Protein AF-A0A6P4ZPQ7-F1 (afdb_monomer_lite)

Secondary structure (DSSP, 8-state):
-----SSHHHHHHHHHHHHHHHHHHHHHHHHHHHHHHHHHHHHHHHHHHHHHHHHHHHHHHHHHHHHHHHHHHHHHHSSS-SS-HHHHHHHHHHHHHHHHHHHHHHHTTTTSSSHHHHHHHHHHHHTTT-SS------------S--HHHHHHHHHHHHHHHHHHHHHHHHHHHT--HHHHHHHHH-PPP-

Sequence (191 aa):
MDDVFDEETGEDVVRARDFERMKESRVKQGYRDGMSDGRLSSLQEGFNRGYSEGVGQTLQLARLRGLLCGLLTYHMAKEGTAFSDQIVSAIKLLIMELSSVENTGLDSQSHGASGMADDLALEMQMMQLQTDQSGGSSEGTGLTGLSPEDEQRRRQEIVFLSFQRRCAEILRAIGWEDGLIEQILTLQIPQ

Structure (mmCIF, N/CA/C/O backbone):
data_AF-A0A6P4ZPQ7-F1
#
_entry.id   AF-A0A6P4ZPQ7-F1
#
loop_
_atom_site.group_PDB
_atom_site.id
_atom_site.type_symbol
_atom_site.label_atom_id
_atom_site.label_alt_id
_atom_site.label_comp_id
_atom_site.label_asym_id
_atom_site.label_entity_id
_atom_site.label_seq_id
_atom_site.pdbx_PDB_ins_code
_atom_site.Cartn_x
_atom_site.Cartn_y
_atom_site.Cartn_z
_atom_site.occupancy
_atom_site.B_iso_or_equiv
_atom_site.auth_seq_id
_atom_site.auth_comp_id
_atom_site.auth_asym_id
_atom_site.auth_atom_id
_atom_site.pdbx_PDB_model_num
ATOM 1 N N . MET A 1 1 ? 39.007 29.129 -79.674 1.00 46.06 1 MET A N 1
ATOM 2 C CA . MET A 1 1 ? 37.808 28.281 -79.601 1.00 46.06 1 MET A CA 1
ATOM 3 C C . MET A 1 1 ? 38.049 27.339 -78.444 1.00 46.06 1 MET A C 1
ATOM 5 O O . MET A 1 1 ? 39.112 26.736 -78.426 1.00 46.06 1 MET A O 1
ATOM 9 N N . ASP A 1 2 ? 37.117 27.373 -77.494 1.00 48.12 2 ASP A N 1
ATOM 10 C CA . ASP A 1 2 ? 36.893 26.467 -76.362 1.00 48.12 2 ASP A CA 1
ATOM 11 C C . ASP A 1 2 ? 37.980 26.316 -75.291 1.00 48.12 2 ASP A C 1
ATOM 13 O O . ASP A 1 2 ? 38.817 25.425 -75.345 1.00 48.12 2 ASP A O 1
ATOM 17 N N . ASP A 1 3 ? 37.862 27.160 -74.262 1.00 54.38 3 ASP A N 1
ATOM 18 C CA . ASP A 1 3 ? 38.215 26.814 -72.880 1.00 54.38 3 ASP A CA 1
ATOM 19 C C . ASP A 1 3 ? 37.132 27.418 -71.957 1.00 54.38 3 ASP A C 1
ATOM 21 O O . ASP A 1 3 ? 37.303 28.467 -71.339 1.00 54.38 3 ASP A O 1
ATOM 25 N N . VAL A 1 4 ? 35.916 26.859 -72.049 1.00 56.91 4 VAL A N 1
ATOM 26 C CA . VAL A 1 4 ? 34.669 27.378 -71.431 1.00 56.91 4 VAL A CA 1
ATOM 27 C C . VAL A 1 4 ? 33.996 26.311 -70.551 1.00 56.91 4 VAL A C 1
ATOM 29 O O . VAL A 1 4 ? 32.826 26.429 -70.221 1.00 56.91 4 VAL A O 1
ATOM 32 N N . PHE A 1 5 ? 34.704 25.250 -70.152 1.00 55.53 5 PHE A N 1
ATOM 33 C CA . PHE A 1 5 ? 34.117 24.178 -69.340 1.00 55.53 5 PHE A CA 1
ATOM 34 C C . PHE A 1 5 ? 35.155 23.518 -68.426 1.00 55.53 5 PHE A C 1
ATOM 36 O O . PHE A 1 5 ? 35.657 22.447 -68.738 1.00 55.53 5 PHE A O 1
ATOM 43 N N . ASP A 1 6 ? 35.452 24.146 -67.286 1.00 56.38 6 ASP A N 1
ATOM 44 C CA . ASP A 1 6 ? 36.017 23.421 -66.131 1.00 56.38 6 ASP A CA 1
ATOM 45 C C . ASP A 1 6 ? 35.516 23.940 -64.763 1.00 56.38 6 ASP A C 1
ATOM 47 O O . ASP A 1 6 ? 35.892 23.429 -63.711 1.00 56.38 6 ASP A O 1
ATOM 51 N N . GLU A 1 7 ? 34.616 24.934 -64.749 1.00 54.56 7 GLU A N 1
ATOM 52 C CA . GLU A 1 7 ? 34.062 25.513 -63.512 1.00 54.56 7 GLU A CA 1
ATOM 53 C C . GLU A 1 7 ? 32.768 24.810 -63.044 1.00 54.56 7 GLU A C 1
ATOM 55 O O . GLU A 1 7 ? 32.467 24.792 -61.853 1.00 54.56 7 GLU A O 1
ATOM 60 N N . GLU A 1 8 ? 32.045 24.135 -63.945 1.00 53.91 8 GLU A N 1
ATOM 61 C CA . GLU A 1 8 ? 30.824 23.370 -63.622 1.00 53.91 8 GLU A CA 1
ATOM 62 C C . GLU A 1 8 ? 31.151 22.049 -62.886 1.00 53.91 8 GLU A C 1
ATOM 64 O O . GLU A 1 8 ? 30.424 21.609 -61.994 1.00 53.91 8 GLU A O 1
ATOM 69 N N . THR A 1 9 ? 32.325 21.469 -63.160 1.00 59.00 9 THR A N 1
ATOM 70 C CA . THR A 1 9 ? 32.806 20.209 -62.569 1.00 59.00 9 THR A CA 1
ATOM 71 C C . THR A 1 9 ? 33.097 20.329 -61.067 1.00 59.00 9 THR A C 1
ATOM 73 O O . THR A 1 9 ? 32.932 19.369 -60.311 1.00 59.00 9 THR A O 1
ATOM 76 N N . GLY A 1 10 ? 33.528 21.509 -60.605 1.00 61.88 10 GLY A N 1
ATOM 77 C CA . GLY A 1 10 ? 33.850 21.756 -59.198 1.00 61.88 10 GLY A CA 1
ATOM 78 C C . GLY A 1 10 ? 32.611 21.803 -58.306 1.00 61.88 10 GLY A C 1
ATOM 79 O O . GLY A 1 10 ? 32.612 21.229 -57.214 1.00 61.88 10 GLY A O 1
ATOM 80 N N . GLU A 1 11 ? 31.535 22.435 -58.779 1.00 66.38 11 GLU A N 1
ATOM 81 C CA . GLU A 1 11 ? 30.285 22.523 -58.024 1.00 66.38 11 GLU A CA 1
ATOM 82 C C . GLU A 1 11 ? 29.601 21.159 -57.887 1.00 66.38 11 GLU A C 1
ATOM 84 O O . GLU A 1 11 ? 29.111 20.834 -56.806 1.00 66.38 11 GLU A O 1
ATOM 89 N N . ASP A 1 12 ? 29.619 20.323 -58.926 1.00 71.94 12 ASP A N 1
ATOM 90 C CA . ASP A 1 12 ? 29.002 18.992 -58.878 1.00 71.94 12 ASP A CA 1
ATOM 91 C C . ASP A 1 12 ? 29.754 18.016 -57.965 1.00 71.94 12 ASP A C 1
ATOM 93 O O . ASP A 1 12 ? 29.131 17.250 -57.223 1.00 71.94 12 ASP A O 1
ATOM 97 N N . VAL A 1 13 ? 31.088 18.093 -57.922 1.00 73.69 13 VAL A N 1
ATOM 98 C CA . VAL A 1 13 ? 31.906 17.313 -56.976 1.00 73.69 13 VAL A CA 1
ATOM 99 C C . VAL A 1 13 ? 31.673 17.769 -55.531 1.00 73.69 13 VAL A C 1
ATOM 101 O O . VAL A 1 13 ? 31.586 16.936 -54.622 1.00 73.69 13 VAL A O 1
ATOM 104 N N . VAL A 1 14 ? 31.529 19.077 -55.297 1.00 76.81 14 VAL A N 1
ATOM 105 C CA . VAL A 1 14 ? 31.194 19.625 -53.971 1.00 76.81 14 VAL A CA 1
ATOM 106 C C . VAL A 1 14 ? 29.783 19.204 -53.552 1.00 76.81 14 VAL A C 1
ATOM 108 O O . VAL A 1 14 ? 29.614 18.690 -52.445 1.00 76.81 14 VAL A O 1
ATOM 111 N N . ARG A 1 15 ? 28.791 19.304 -54.448 1.00 76.50 15 ARG A N 1
ATOM 112 C CA . ARG A 1 15 ? 27.412 18.840 -54.213 1.00 76.50 15 ARG A CA 1
ATOM 113 C C . ARG A 1 15 ? 27.359 17.351 -53.882 1.00 76.50 15 ARG A C 1
ATOM 115 O O . ARG A 1 15 ? 26.677 16.969 -52.933 1.00 76.50 15 ARG A O 1
ATOM 122 N N . ALA A 1 16 ? 28.097 16.513 -54.610 1.00 80.56 16 ALA A N 1
ATOM 123 C CA . ALA A 1 16 ? 28.166 15.076 -54.348 1.00 80.56 16 ALA A CA 1
ATOM 124 C C . ALA A 1 16 ? 28.777 14.770 -52.970 1.00 80.56 16 ALA A C 1
ATOM 126 O O . ALA A 1 16 ? 28.262 13.934 -52.226 1.00 80.56 16 ALA A O 1
ATOM 127 N N . ARG A 1 17 ? 29.841 15.485 -52.585 1.00 82.44 17 ARG A N 1
ATOM 128 C CA . ARG A 1 17 ? 30.483 15.330 -51.273 1.00 82.44 17 ARG A CA 1
ATOM 129 C C . ARG A 1 17 ? 29.580 15.775 -50.125 1.00 82.44 17 ARG A C 1
ATOM 131 O O . ARG A 1 17 ? 29.545 15.116 -49.085 1.00 82.44 17 ARG A O 1
ATOM 138 N N . ASP A 1 18 ? 28.864 16.879 -50.294 1.00 85.56 18 ASP A N 1
ATOM 139 C CA . ASP A 1 18 ? 27.933 17.379 -49.283 1.00 85.56 18 ASP A CA 1
ATOM 140 C C . ASP A 1 18 ? 26.700 16.482 -49.161 1.00 85.56 18 ASP A C 1
ATOM 142 O O . ASP A 1 18 ? 26.225 16.237 -48.050 1.00 85.56 18 ASP A O 1
ATOM 146 N N . PHE A 1 19 ? 26.236 15.906 -50.273 1.00 84.62 19 PHE A N 1
ATOM 147 C CA . PHE A 1 19 ? 25.197 14.884 -50.263 1.00 84.62 19 PHE A CA 1
ATOM 148 C C . PHE A 1 19 ? 25.639 13.626 -49.504 1.00 84.62 19 PHE A C 1
ATOM 150 O O . PHE A 1 19 ? 24.896 13.150 -48.644 1.00 84.62 19 PHE A O 1
ATOM 157 N N . GLU A 1 20 ? 26.856 13.126 -49.739 1.00 85.94 20 GLU A N 1
ATOM 158 C CA . GLU A 1 20 ? 27.357 11.936 -49.037 1.00 85.94 20 GLU A CA 1
ATOM 159 C C . GLU A 1 20 ? 27.539 12.204 -47.535 1.00 85.94 20 GLU A C 1
ATOM 161 O O . GLU A 1 20 ? 27.086 11.422 -46.702 1.00 85.94 20 GLU A O 1
ATOM 166 N N . ARG A 1 21 ? 28.073 13.375 -47.159 1.00 85.31 21 ARG A N 1
ATOM 167 C CA . ARG A 1 21 ? 28.151 13.806 -45.750 1.00 85.31 21 ARG A CA 1
ATOM 168 C C . ARG A 1 21 ? 26.778 13.914 -45.097 1.00 85.31 21 ARG A C 1
ATOM 170 O O . ARG A 1 21 ? 26.602 13.507 -43.948 1.00 85.31 21 ARG A O 1
ATOM 177 N N . MET A 1 22 ? 25.799 14.470 -45.808 1.00 89.19 22 MET A N 1
ATOM 178 C CA . MET A 1 22 ? 24.429 14.577 -45.313 1.00 89.19 22 MET A CA 1
ATOM 179 C C . MET A 1 22 ? 23.808 13.192 -45.122 1.00 89.19 22 MET A C 1
ATOM 181 O O . MET A 1 22 ? 23.132 12.957 -44.120 1.00 89.19 22 MET A O 1
ATOM 185 N N . LYS A 1 23 ? 24.054 12.268 -46.051 1.00 88.19 23 LYS A N 1
ATOM 186 C CA . LYS A 1 23 ? 23.586 10.883 -45.983 1.00 88.19 23 LYS A CA 1
ATOM 187 C C . LYS A 1 23 ? 24.207 10.141 -44.799 1.00 88.19 23 LYS A C 1
ATOM 189 O O . LYS A 1 23 ? 23.467 9.570 -44.002 1.00 88.19 23 LYS A O 1
ATOM 194 N N . GLU A 1 24 ? 25.524 10.219 -44.616 1.00 85.44 24 GLU A N 1
ATOM 195 C CA . GLU A 1 24 ? 26.213 9.650 -43.450 1.00 85.44 24 GLU A CA 1
ATOM 196 C C . GLU A 1 24 ? 25.697 10.238 -42.131 1.00 85.44 24 GLU A C 1
ATOM 198 O O . GLU A 1 24 ? 25.472 9.509 -41.164 1.00 85.44 24 GLU A O 1
ATOM 203 N N . SER A 1 25 ? 25.480 11.556 -42.092 1.00 86.56 25 SER A N 1
ATOM 204 C CA . SER A 1 25 ? 24.935 12.244 -40.921 1.00 86.56 25 SER A CA 1
ATOM 205 C C . SER A 1 25 ? 23.525 11.753 -40.590 1.00 86.56 25 SER A C 1
ATOM 207 O O . SER A 1 25 ? 23.255 11.411 -39.440 1.00 86.56 25 SER A O 1
ATOM 209 N N . ARG A 1 26 ? 22.642 11.615 -41.590 1.00 87.19 26 ARG A N 1
ATOM 210 C CA . ARG A 1 26 ? 21.290 11.072 -41.379 1.00 87.19 26 ARG A CA 1
ATOM 211 C C . ARG A 1 26 ? 21.302 9.630 -40.887 1.00 87.19 26 ARG A C 1
ATOM 213 O O . ARG A 1 26 ? 20.494 9.301 -40.028 1.00 87.19 26 ARG A O 1
ATOM 220 N N . VAL A 1 27 ? 22.197 8.781 -41.396 1.00 82.44 27 VAL A N 1
ATOM 221 C CA . VAL A 1 27 ? 22.311 7.385 -40.936 1.00 82.44 27 VAL A CA 1
ATOM 222 C C . VAL A 1 27 ? 22.750 7.334 -39.472 1.00 82.44 27 VAL A C 1
ATOM 224 O O . VAL A 1 27 ? 22.123 6.650 -38.665 1.00 82.44 27 VAL A O 1
ATOM 227 N N . LYS A 1 28 ? 23.779 8.106 -39.103 1.00 84.00 28 LYS A N 1
ATOM 228 C CA . LYS A 1 28 ? 24.248 8.202 -37.711 1.00 84.00 28 LYS A CA 1
ATOM 229 C C . LYS A 1 28 ? 23.165 8.759 -36.792 1.00 84.00 28 LYS A C 1
ATOM 231 O O . LYS A 1 28 ? 22.990 8.253 -35.688 1.00 84.00 28 LYS A O 1
ATOM 236 N N . GLN A 1 29 ? 22.436 9.774 -37.249 1.00 83.31 29 GLN A N 1
ATOM 237 C CA . GLN A 1 29 ? 21.337 10.363 -36.495 1.00 83.31 29 GLN A CA 1
ATOM 238 C C . GLN A 1 29 ? 20.208 9.350 -36.280 1.00 83.31 29 GLN A C 1
ATOM 240 O O . GLN A 1 29 ? 19.833 9.115 -35.141 1.00 83.31 29 GLN A O 1
ATOM 245 N N . GLY A 1 30 ? 19.754 8.667 -37.335 1.00 84.62 30 GLY A N 1
ATOM 246 C CA . GLY A 1 30 ? 18.693 7.663 -37.231 1.00 84.62 30 GLY A CA 1
ATOM 247 C C . GLY A 1 30 ? 19.047 6.493 -36.310 1.00 84.62 30 GLY A C 1
ATOM 248 O O . GLY A 1 30 ? 18.185 6.000 -35.591 1.00 84.62 30 GLY A O 1
ATOM 249 N N . TYR A 1 31 ? 20.317 6.079 -36.269 1.00 83.25 31 TYR A N 1
ATOM 250 C CA . TYR A 1 31 ? 20.774 5.068 -35.313 1.00 83.25 31 TYR A CA 1
ATOM 251 C C . TYR A 1 31 ? 20.737 5.576 -33.864 1.00 83.25 31 TYR A C 1
ATOM 253 O O . TYR A 1 31 ? 20.272 4.868 -32.975 1.00 83.25 31 TYR A O 1
ATOM 261 N N . ARG A 1 32 ? 21.213 6.804 -33.615 1.00 83.94 32 ARG A N 1
ATOM 262 C CA . ARG A 1 32 ? 21.179 7.415 -32.274 1.00 83.94 32 ARG A CA 1
ATOM 263 C C . ARG A 1 32 ? 19.748 7.593 -31.783 1.00 83.94 32 ARG A C 1
ATOM 265 O O . ARG A 1 32 ? 19.475 7.287 -30.627 1.00 83.94 32 ARG A O 1
ATOM 272 N N . ASP A 1 33 ? 18.866 8.037 -32.671 1.00 85.81 33 ASP A N 1
ATOM 273 C CA . ASP A 1 33 ? 17.446 8.208 -32.385 1.00 85.81 33 ASP A CA 1
ATOM 274 C C . ASP A 1 33 ? 16.809 6.844 -32.083 1.00 85.81 33 ASP A C 1
ATOM 276 O O . ASP A 1 33 ? 16.232 6.668 -31.018 1.00 85.81 33 ASP A O 1
ATOM 280 N N . GLY A 1 34 ? 17.033 5.828 -32.926 1.00 84.69 34 GLY A N 1
ATOM 281 C CA . GLY A 1 34 ? 16.509 4.476 -32.700 1.00 84.69 34 GLY A CA 1
ATOM 282 C C . GLY A 1 34 ? 17.018 3.813 -31.412 1.00 84.69 34 GLY A C 1
ATOM 283 O O . GLY A 1 34 ? 16.252 3.154 -30.712 1.00 84.69 34 GLY A O 1
ATOM 284 N N . MET A 1 35 ? 18.291 4.011 -31.058 1.00 81.62 35 MET A N 1
ATOM 285 C CA . MET A 1 35 ? 18.853 3.527 -29.792 1.00 81.62 35 MET A CA 1
ATOM 286 C C . MET A 1 35 ? 18.238 4.253 -28.589 1.00 81.62 35 MET A C 1
ATOM 288 O O . MET A 1 35 ? 17.898 3.616 -27.591 1.00 81.62 35 MET A O 1
ATOM 292 N N . SER A 1 36 ? 18.093 5.576 -28.677 1.00 80.25 36 SER A N 1
ATOM 293 C CA . SER A 1 36 ? 17.459 6.385 -27.635 1.00 80.25 36 SER A CA 1
ATOM 294 C C . SER A 1 36 ? 16.003 5.967 -27.422 1.00 80.25 36 SER A C 1
ATOM 296 O O . SER A 1 36 ? 15.594 5.715 -26.289 1.00 80.25 36 SER A O 1
ATOM 298 N N . ASP A 1 37 ? 15.245 5.825 -28.507 1.00 84.00 37 ASP A N 1
ATOM 299 C CA . ASP A 1 37 ? 13.833 5.451 -28.480 1.00 84.00 37 ASP A CA 1
ATOM 300 C C . ASP A 1 37 ? 13.637 4.032 -27.940 1.00 84.00 37 ASP A C 1
ATOM 302 O O . ASP A 1 37 ? 12.781 3.810 -27.083 1.00 84.00 37 ASP A O 1
ATOM 306 N N . GLY A 1 38 ? 14.472 3.077 -28.364 1.00 82.88 38 GLY A N 1
ATOM 307 C CA . GLY A 1 38 ? 14.436 1.709 -27.847 1.00 82.88 38 GLY A CA 1
ATOM 308 C C . GLY A 1 38 ? 14.691 1.645 -26.339 1.00 82.88 38 GLY A C 1
ATOM 309 O O . GLY A 1 38 ? 13.981 0.950 -25.615 1.00 82.88 38 GLY A O 1
ATOM 310 N N . ARG A 1 39 ? 15.654 2.425 -25.833 1.00 80.75 39 ARG A N 1
ATOM 311 C CA . ARG A 1 39 ? 15.945 2.504 -24.392 1.00 80.75 39 ARG A CA 1
ATOM 312 C C . ARG A 1 39 ? 14.812 3.153 -23.615 1.00 80.75 39 ARG A C 1
ATOM 314 O O . ARG A 1 39 ? 14.457 2.659 -22.547 1.00 80.75 39 ARG A O 1
ATOM 321 N N . LEU A 1 40 ? 14.246 4.237 -24.143 1.00 82.25 40 LEU A N 1
ATOM 322 C CA . LEU A 1 40 ? 13.111 4.906 -23.521 1.00 82.25 40 LEU A CA 1
ATOM 323 C C . LEU A 1 40 ? 11.898 3.973 -23.455 1.00 82.25 40 LEU A C 1
ATOM 325 O O . LEU A 1 40 ? 11.241 3.924 -22.420 1.00 82.25 40 LEU A O 1
ATOM 329 N N . SER A 1 41 ? 11.644 3.197 -24.514 1.00 83.25 41 SER A N 1
ATOM 330 C CA . SER A 1 41 ? 10.571 2.197 -24.542 1.00 83.25 41 SER A CA 1
ATOM 331 C C . SER A 1 41 ? 10.768 1.143 -23.455 1.00 83.25 41 SER A C 1
ATOM 333 O O . SER A 1 41 ? 9.892 0.972 -22.611 1.00 83.25 41 SER A O 1
ATOM 335 N N . SER A 1 42 ? 11.942 0.506 -23.400 1.00 81.69 42 SER A N 1
ATOM 336 C CA . SER A 1 42 ? 12.250 -0.507 -22.382 1.00 81.69 42 SER A CA 1
ATOM 337 C C . SER A 1 42 ? 12.186 0.055 -20.957 1.00 81.69 42 SER A C 1
ATOM 339 O O . SER A 1 42 ? 11.674 -0.596 -20.046 1.00 81.69 42 SER A O 1
ATOM 341 N N . LEU A 1 43 ? 12.667 1.286 -20.750 1.00 84.81 43 LEU A N 1
ATOM 342 C CA . LEU A 1 43 ? 12.579 1.970 -19.460 1.00 84.81 43 LEU A CA 1
ATOM 343 C C . LEU A 1 43 ? 11.124 2.239 -19.072 1.00 84.81 43 LEU A C 1
ATOM 345 O O . LEU A 1 43 ? 10.740 2.005 -17.927 1.00 84.81 43 LEU A O 1
ATOM 349 N N . GLN A 1 44 ? 10.313 2.722 -20.011 1.00 83.31 44 GLN A N 1
ATOM 350 C CA . GLN A 1 44 ? 8.910 3.024 -19.765 1.00 83.31 44 GLN A CA 1
ATOM 351 C C . GLN A 1 44 ? 8.108 1.753 -19.481 1.00 83.31 44 GLN A C 1
ATOM 353 O O . GLN A 1 44 ? 7.245 1.768 -18.608 1.00 83.31 44 GLN A O 1
ATOM 358 N N . GLU A 1 45 ? 8.402 0.648 -20.165 1.00 83.69 45 GLU A N 1
ATOM 359 C CA . GLU A 1 45 ? 7.821 -0.665 -19.875 1.00 83.69 45 GLU A CA 1
ATOM 360 C C . GLU A 1 45 ? 8.168 -1.124 -18.454 1.00 83.69 45 GLU A C 1
ATOM 362 O O . GLU A 1 45 ? 7.270 -1.482 -17.688 1.00 83.69 45 GLU A O 1
ATOM 367 N N . GLY A 1 46 ? 9.444 -1.025 -18.066 1.00 83.56 46 GLY A N 1
ATOM 368 C CA . GLY A 1 46 ? 9.893 -1.322 -16.705 1.00 83.56 46 GLY A CA 1
ATOM 369 C C . GLY A 1 46 ? 9.226 -0.430 -15.653 1.00 83.56 46 GLY A C 1
ATOM 370 O O . GLY A 1 46 ? 8.750 -0.927 -14.631 1.00 83.56 46 GLY A O 1
ATOM 371 N N . PHE A 1 47 ? 9.117 0.873 -15.924 1.00 85.12 47 PHE A N 1
ATOM 372 C CA . PHE A 1 47 ? 8.438 1.827 -15.048 1.00 85.12 47 PHE A CA 1
ATOM 373 C C . PHE A 1 47 ? 6.948 1.516 -14.917 1.00 85.12 47 PHE A C 1
ATOM 375 O O . PHE A 1 47 ? 6.441 1.447 -13.803 1.00 85.12 47 PHE A O 1
ATOM 382 N N . ASN A 1 48 ? 6.242 1.305 -16.030 1.00 85.75 48 ASN A N 1
ATOM 383 C CA . ASN A 1 48 ? 4.811 0.999 -16.031 1.00 85.75 48 ASN A CA 1
ATOM 384 C C . ASN A 1 48 ? 4.528 -0.266 -15.224 1.00 85.75 48 ASN A C 1
ATOM 386 O O . ASN A 1 48 ? 3.605 -0.287 -14.407 1.00 85.75 48 ASN A O 1
ATOM 390 N N . ARG A 1 49 ? 5.356 -1.298 -15.417 1.00 82.50 49 ARG A N 1
ATOM 391 C CA . ARG A 1 49 ? 5.272 -2.542 -14.661 1.00 82.50 49 ARG A CA 1
ATOM 392 C C . ARG A 1 49 ? 5.475 -2.289 -13.167 1.00 82.50 49 ARG A C 1
ATOM 394 O O . ARG A 1 49 ? 4.566 -2.571 -12.388 1.00 82.50 49 ARG A O 1
ATOM 401 N N . GLY A 1 50 ? 6.595 -1.676 -12.781 1.00 82.06 50 GLY A N 1
ATOM 402 C CA . GLY A 1 50 ? 6.902 -1.381 -11.378 1.00 82.06 50 GLY A CA 1
ATOM 403 C C . GLY A 1 50 ? 5.861 -0.479 -10.708 1.00 82.06 50 GLY A C 1
ATOM 404 O O . GLY A 1 50 ? 5.467 -0.725 -9.570 1.00 82.06 50 GLY A O 1
ATOM 405 N N . TYR A 1 51 ? 5.345 0.518 -11.428 1.00 82.94 51 TYR A N 1
ATOM 406 C CA . TYR A 1 51 ? 4.285 1.403 -10.953 1.00 82.94 51 TYR A CA 1
ATOM 407 C C . TYR A 1 51 ? 2.980 0.639 -10.715 1.00 82.94 51 TYR A C 1
ATOM 409 O O . TYR A 1 51 ? 2.386 0.762 -9.646 1.00 82.94 51 TYR A O 1
ATOM 417 N N . SER A 1 52 ? 2.545 -0.179 -11.677 1.00 82.62 52 SER A N 1
ATOM 418 C CA . SER A 1 52 ? 1.309 -0.961 -11.550 1.00 82.62 52 SER A CA 1
ATOM 419 C C . SER A 1 52 ? 1.360 -1.948 -10.378 1.00 82.62 52 SER A C 1
ATOM 421 O O . SER A 1 52 ? 0.398 -2.062 -9.616 1.00 82.62 52 SER A O 1
ATOM 423 N N . GLU A 1 53 ? 2.504 -2.609 -10.189 1.00 78.56 53 GLU A N 1
ATOM 424 C CA . GLU A 1 53 ? 2.715 -3.581 -9.118 1.00 78.56 53 GLU A CA 1
ATOM 425 C C . GLU A 1 53 ? 2.833 -2.887 -7.751 1.00 78.56 53 GLU A C 1
ATOM 427 O O . GLU A 1 53 ? 2.189 -3.303 -6.786 1.00 78.56 53 GLU A O 1
ATOM 432 N N . GLY A 1 54 ? 3.591 -1.789 -7.674 1.00 79.75 54 GLY A N 1
ATOM 433 C CA . GLY A 1 54 ? 3.829 -1.057 -6.431 1.00 79.75 54 GLY A CA 1
ATO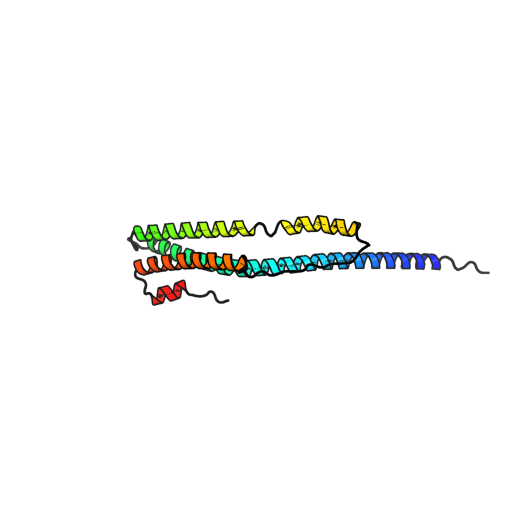M 434 C C . GLY A 1 54 ? 2.597 -0.310 -5.922 1.00 79.75 54 GLY A C 1
ATOM 435 O O . GLY A 1 54 ? 2.250 -0.416 -4.745 1.00 79.75 54 GLY A O 1
ATOM 436 N N . VAL A 1 55 ? 1.882 0.405 -6.798 1.00 83.25 55 VAL A N 1
ATOM 437 C CA . VAL A 1 55 ? 0.733 1.235 -6.394 1.00 83.25 55 VAL A CA 1
ATOM 438 C C . VAL A 1 55 ? -0.369 0.398 -5.763 1.00 83.25 55 VAL A C 1
ATOM 440 O O . VAL A 1 55 ? -0.902 0.791 -4.725 1.00 83.25 55 VAL A O 1
ATOM 443 N N . GLY A 1 56 ? -0.697 -0.760 -6.344 1.00 80.56 56 GLY A N 1
ATOM 444 C CA . GLY A 1 56 ? -1.737 -1.631 -5.799 1.00 80.56 56 GLY A CA 1
ATOM 445 C C . GLY A 1 56 ? -1.442 -2.048 -4.356 1.00 80.56 56 GLY A C 1
ATOM 446 O O . GLY A 1 56 ? -2.312 -1.956 -3.489 1.00 80.56 56 GLY A O 1
ATOM 447 N N . GLN A 1 57 ? -0.195 -2.433 -4.083 1.00 77.81 57 GLN A N 1
ATOM 448 C CA . GLN A 1 57 ? 0.243 -2.902 -2.768 1.00 77.81 57 GLN A CA 1
ATOM 449 C C . GLN A 1 57 ? 0.335 -1.764 -1.747 1.00 77.81 57 GLN A C 1
ATOM 451 O O . GLN A 1 57 ? -0.204 -1.862 -0.642 1.00 77.81 57 GLN A O 1
ATOM 456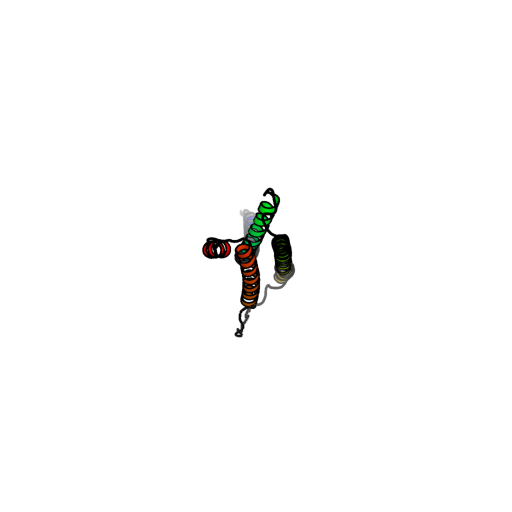 N N . THR A 1 58 ? 0.977 -0.653 -2.117 1.00 83.62 58 THR A N 1
ATOM 457 C CA . THR A 1 58 ? 1.128 0.501 -1.224 1.00 83.62 58 THR A CA 1
ATOM 458 C C . THR A 1 58 ? -0.225 1.123 -0.892 1.00 83.62 58 THR A C 1
ATOM 460 O O . THR A 1 58 ? -0.454 1.520 0.249 1.00 83.62 58 THR A O 1
ATOM 463 N N . LEU A 1 59 ? -1.163 1.163 -1.843 1.00 86.25 59 LEU A N 1
ATOM 464 C CA . LEU A 1 59 ? -2.493 1.722 -1.608 1.00 86.25 59 LEU A CA 1
ATOM 465 C C . LEU A 1 59 ? -3.308 0.886 -0.613 1.00 86.25 59 LEU A C 1
ATOM 467 O O . LEU A 1 59 ? -4.019 1.446 0.223 1.00 86.25 59 LEU A O 1
ATOM 471 N N . GLN A 1 60 ? -3.190 -0.442 -0.662 1.00 85.56 60 GLN A N 1
ATOM 472 C CA . GLN A 1 60 ? -3.837 -1.336 0.299 1.00 85.56 60 GLN A CA 1
ATOM 473 C C . GLN A 1 60 ? -3.311 -1.124 1.729 1.00 85.56 60 GLN A C 1
ATOM 475 O O . GLN A 1 60 ? -4.105 -0.981 2.663 1.00 85.56 60 GLN A O 1
ATOM 480 N N . LEU A 1 61 ? -1.990 -1.018 1.907 1.00 87.62 61 LEU A N 1
ATOM 481 C CA . LEU A 1 61 ? -1.379 -0.714 3.208 1.00 87.62 61 LEU A CA 1
ATOM 482 C C . LEU A 1 61 ? -1.760 0.687 3.706 1.00 87.62 61 LEU A C 1
ATOM 484 O O . LEU A 1 61 ? -2.171 0.851 4.859 1.00 87.62 61 LEU A O 1
ATOM 488 N N . ALA A 1 62 ? -1.723 1.685 2.820 1.00 89.38 62 ALA A N 1
ATOM 489 C CA . ALA A 1 62 ? -2.100 3.056 3.138 1.00 89.38 62 ALA A CA 1
ATOM 490 C C . ALA A 1 62 ? -3.563 3.165 3.597 1.00 89.38 62 ALA A C 1
ATOM 492 O O . ALA A 1 62 ? -3.863 3.956 4.492 1.00 89.38 62 ALA A O 1
ATOM 493 N N . ARG A 1 63 ? -4.470 2.352 3.037 1.00 91.12 63 ARG A N 1
ATOM 494 C CA . ARG A 1 63 ? -5.870 2.270 3.482 1.00 91.12 63 ARG A CA 1
ATOM 495 C C . ARG A 1 63 ? -5.996 1.736 4.905 1.00 91.12 63 ARG A C 1
ATOM 497 O O . ARG A 1 63 ? -6.681 2.366 5.710 1.00 91.12 63 ARG A O 1
ATOM 504 N N . LEU A 1 64 ? -5.324 0.629 5.235 1.00 91.88 64 LEU A N 1
ATOM 505 C CA . LEU A 1 64 ? -5.325 0.091 6.603 1.00 91.88 64 LEU A CA 1
ATOM 506 C C . LEU A 1 64 ? -4.771 1.119 7.594 1.00 91.88 64 LEU A C 1
ATOM 508 O O . LEU A 1 64 ? -5.380 1.378 8.632 1.00 91.88 64 LEU A O 1
ATOM 512 N N . ARG A 1 65 ? -3.664 1.777 7.237 1.00 93.50 65 ARG A N 1
ATOM 513 C CA . ARG A 1 65 ? -3.078 2.852 8.044 1.00 93.50 65 ARG A CA 1
ATOM 514 C C . ARG A 1 65 ? -4.051 4.018 8.228 1.00 93.50 65 ARG A C 1
ATOM 516 O O . ARG A 1 65 ? -4.239 4.482 9.347 1.00 93.50 65 ARG A O 1
ATOM 523 N N . GLY A 1 66 ? -4.699 4.464 7.153 1.00 94.12 66 GLY A N 1
ATOM 524 C CA . GLY A 1 66 ? -5.692 5.538 7.185 1.00 94.12 66 GLY A CA 1
ATOM 525 C C . GLY A 1 66 ? -6.883 5.216 8.086 1.00 94.12 66 GLY A C 1
ATOM 526 O O . GLY A 1 66 ? -7.293 6.063 8.878 1.00 94.12 66 GLY A O 1
ATOM 527 N N . LEU A 1 67 ? -7.384 3.979 8.033 1.00 94.44 67 LEU A N 1
ATOM 528 C CA . LEU A 1 67 ? -8.449 3.501 8.913 1.00 94.44 67 LEU A CA 1
ATOM 529 C C . LEU A 1 67 ? -8.029 3.564 10.389 1.00 94.44 67 LEU A C 1
ATOM 531 O O . LEU A 1 67 ? -8.743 4.138 11.210 1.00 94.44 67 LEU A O 1
ATOM 535 N N . LEU A 1 68 ? -6.853 3.026 10.720 1.00 95.12 68 LEU A N 1
ATOM 536 C CA . LEU A 1 68 ? -6.313 3.030 12.083 1.00 95.12 68 LEU A CA 1
ATOM 537 C C . LEU A 1 68 ? -6.074 4.455 12.607 1.00 95.12 68 LEU A C 1
ATOM 539 O O . LEU A 1 68 ? -6.434 4.763 13.745 1.00 95.12 68 LEU A O 1
ATOM 543 N N . CYS A 1 69 ? -5.525 5.343 11.773 1.00 95.69 69 CYS A N 1
ATOM 544 C CA . CYS A 1 69 ? -5.375 6.760 12.098 1.00 95.69 69 CYS A CA 1
ATOM 545 C C . CYS A 1 69 ? -6.734 7.422 12.347 1.00 95.69 69 CYS A C 1
ATOM 547 O O . CYS A 1 69 ? -6.884 8.138 13.333 1.00 95.69 69 CYS A O 1
ATOM 549 N N . GLY A 1 70 ? -7.736 7.143 11.508 1.00 94.75 70 GLY A N 1
ATOM 550 C CA . GLY A 1 70 ? -9.096 7.652 11.678 1.00 94.75 70 GLY A CA 1
ATOM 551 C C . GLY A 1 70 ? -9.726 7.218 13.002 1.00 94.75 70 GLY A C 1
ATOM 552 O O . GLY A 1 70 ? -10.307 8.047 13.703 1.00 94.75 70 GLY A O 1
ATOM 553 N N . LEU A 1 71 ? -9.545 5.952 13.398 1.00 93.81 71 LEU A N 1
ATOM 554 C CA . LEU A 1 71 ? -9.973 5.461 14.712 1.00 93.81 71 LEU A CA 1
ATOM 555 C C . LEU A 1 71 ? -9.271 6.219 15.845 1.00 93.81 71 LEU A C 1
ATOM 557 O O . LEU A 1 71 ? -9.924 6.653 16.794 1.00 93.81 71 LEU A O 1
ATOM 561 N N . LEU A 1 72 ? -7.957 6.431 15.747 1.00 93.81 72 LEU A N 1
ATOM 562 C CA . LEU A 1 72 ? -7.209 7.167 16.765 1.00 93.81 72 LEU A CA 1
ATOM 563 C C . LEU A 1 72 ? -7.668 8.630 16.866 1.00 93.81 72 LEU A C 1
ATOM 565 O O . LEU A 1 72 ? -7.879 9.130 17.969 1.00 93.81 72 LEU A O 1
ATOM 569 N N . THR A 1 73 ? -7.885 9.301 15.733 1.00 94.25 73 THR A N 1
ATOM 570 C CA . THR A 1 73 ? -8.424 10.666 15.697 1.00 94.25 73 THR A CA 1
ATOM 571 C C . THR A 1 73 ? -9.820 10.728 16.311 1.00 94.25 73 THR A C 1
ATOM 573 O O . THR A 1 73 ? -10.089 11.626 17.105 1.00 94.25 73 THR A O 1
ATOM 576 N N . TYR A 1 74 ? -10.689 9.757 16.016 1.00 93.56 74 TYR A N 1
ATOM 577 C CA . TYR A 1 74 ? -12.012 9.664 16.637 1.00 93.56 74 TYR A CA 1
ATOM 578 C C . TYR A 1 74 ? -11.919 9.500 18.159 1.00 93.56 74 TYR A C 1
ATOM 580 O O . TYR A 1 74 ? -12.637 10.175 18.894 1.00 93.56 74 TYR A O 1
ATOM 588 N N . HIS A 1 75 ? -11.004 8.652 18.639 1.00 91.25 75 HIS A N 1
ATOM 589 C CA . HIS A 1 75 ? -10.762 8.482 20.070 1.00 91.25 75 HIS A CA 1
ATOM 590 C C . HIS A 1 75 ? -10.321 9.787 20.742 1.00 91.25 75 HIS A C 1
ATOM 592 O O . HIS A 1 75 ? -10.800 10.098 21.825 1.00 91.25 75 HIS A O 1
ATOM 598 N N . MET A 1 76 ? -9.443 10.559 20.095 1.00 89.94 76 MET A N 1
ATOM 599 C CA . MET A 1 76 ? -8.966 11.843 20.621 1.00 89.94 76 MET A CA 1
ATOM 600 C C . MET A 1 76 ? -10.031 12.946 20.584 1.00 89.94 76 MET A C 1
ATOM 602 O O . MET A 1 76 ? -10.004 13.842 21.422 1.00 89.94 76 MET A O 1
ATOM 606 N N . ALA A 1 77 ? -10.935 12.910 19.604 1.00 90.81 77 ALA A N 1
ATOM 607 C CA . ALA A 1 77 ? -11.966 13.929 19.422 1.00 90.81 77 ALA A CA 1
ATOM 608 C C . ALA A 1 77 ? -13.196 13.723 20.321 1.00 90.81 77 ALA A C 1
ATOM 610 O O . ALA A 1 77 ? -13.936 14.673 20.572 1.00 90.81 77 ALA A O 1
ATOM 611 N N . LYS A 1 78 ? -13.453 12.492 20.776 1.00 88.38 78 LYS A N 1
ATOM 612 C CA . LYS A 1 78 ? -14.611 12.178 21.617 1.00 88.38 78 LYS A CA 1
ATOM 613 C C . LYS A 1 78 ? -14.347 12.593 23.066 1.00 88.38 78 LYS A C 1
ATOM 615 O O . LYS A 1 78 ? -13.334 12.221 23.647 1.00 88.38 78 LYS A O 1
ATOM 620 N N . GLU A 1 79 ? -15.284 13.315 23.676 1.00 73.50 79 GLU A N 1
ATOM 621 C CA . GLU A 1 79 ? -15.244 13.589 25.116 1.00 73.50 79 GLU A CA 1
ATOM 622 C C . GLU A 1 79 ? -15.463 12.274 25.895 1.00 73.50 79 GLU A C 1
ATOM 624 O O . GLU A 1 79 ? -16.538 11.673 25.842 1.00 73.50 79 GLU A O 1
ATOM 629 N N . GLY A 1 80 ? -14.414 11.796 26.576 1.00 73.56 80 GLY A N 1
ATOM 630 C CA . GLY A 1 80 ? -14.379 10.508 27.286 1.00 73.56 80 GLY A CA 1
ATOM 631 C C . GLY A 1 80 ? -13.579 9.415 26.559 1.00 73.56 80 GLY A C 1
ATOM 632 O O . GLY A 1 80 ? -13.098 9.596 25.445 1.00 73.56 80 GLY A O 1
ATOM 633 N N . THR A 1 81 ? -13.407 8.246 27.185 1.00 78.81 81 THR A N 1
ATOM 634 C CA . THR A 1 81 ? -12.639 7.135 26.598 1.00 78.81 81 THR A CA 1
ATOM 635 C C . THR A 1 81 ? -13.484 6.365 25.580 1.00 78.81 81 THR A C 1
ATOM 637 O O . THR A 1 81 ? -14.271 5.488 25.927 1.00 78.81 81 THR A O 1
ATOM 640 N N . ALA A 1 82 ? -13.333 6.687 24.288 1.00 83.19 82 ALA A N 1
ATOM 641 C CA . ALA A 1 82 ? -14.060 5.988 23.220 1.00 83.19 82 ALA A CA 1
ATOM 642 C C . ALA A 1 82 ? -13.710 4.492 23.143 1.00 83.19 82 ALA A C 1
ATOM 644 O O . ALA A 1 82 ? -14.568 3.673 22.827 1.00 83.19 82 ALA A O 1
ATOM 645 N N . PHE A 1 83 ? -12.446 4.167 23.429 1.00 90.00 83 PHE A N 1
ATOM 646 C CA . PHE A 1 83 ? -11.854 2.830 23.382 1.00 90.00 83 PHE A CA 1
ATOM 647 C C . PHE A 1 83 ? -11.008 2.622 24.641 1.00 90.00 83 PHE A C 1
ATOM 649 O O . PHE A 1 83 ? -10.609 3.597 25.280 1.00 90.00 83 PHE A O 1
ATOM 656 N N . SER A 1 84 ? -10.704 1.370 24.982 1.00 91.62 84 SER A N 1
ATOM 657 C CA . SER A 1 84 ? -9.782 1.063 26.078 1.00 91.62 84 SER A CA 1
ATOM 658 C C . SER A 1 84 ? -8.330 1.392 25.710 1.00 91.62 84 SER A C 1
ATOM 660 O O . SER A 1 84 ? -7.942 1.327 24.540 1.00 91.62 84 SER A O 1
ATOM 662 N N . ASP A 1 85 ? -7.495 1.667 26.716 1.00 91.56 85 ASP A N 1
ATOM 663 C CA . ASP A 1 85 ? -6.064 1.956 26.523 1.00 91.56 85 ASP A CA 1
ATOM 664 C C . ASP A 1 85 ? -5.320 0.819 25.808 1.00 91.56 85 ASP A C 1
ATOM 666 O O . ASP A 1 85 ? -4.379 1.055 25.045 1.00 91.56 85 ASP A O 1
ATOM 670 N N . GLN A 1 86 ? -5.767 -0.424 26.011 1.00 94.00 86 GLN A N 1
ATOM 671 C CA . GLN A 1 86 ? -5.223 -1.599 25.335 1.00 94.00 86 GLN A CA 1
ATOM 672 C C . GLN A 1 86 ? -5.496 -1.558 23.825 1.00 94.00 86 GLN A C 1
ATOM 674 O O . GLN A 1 86 ? -4.584 -1.808 23.038 1.00 94.00 86 GLN A O 1
ATOM 679 N N . ILE A 1 87 ? -6.716 -1.190 23.414 1.00 94.00 87 ILE A N 1
ATOM 680 C CA . ILE A 1 87 ? -7.080 -1.040 21.997 1.00 94.00 87 ILE A CA 1
ATOM 681 C C . ILE A 1 87 ? -6.301 0.121 21.375 1.00 94.00 87 ILE A C 1
ATOM 683 O O . ILE A 1 87 ? -5.728 -0.027 20.299 1.00 94.00 87 ILE A O 1
ATOM 687 N N . VAL A 1 88 ? -6.211 1.259 22.067 1.00 94.38 88 VAL A N 1
ATOM 688 C CA . VAL A 1 88 ? -5.447 2.424 21.588 1.00 94.38 88 VAL A CA 1
ATOM 689 C C . VAL A 1 88 ? -3.968 2.076 21.400 1.00 94.38 88 VAL A C 1
ATOM 691 O O . VAL A 1 88 ? -3.360 2.460 20.399 1.00 94.38 88 VAL A O 1
ATOM 694 N N . SER A 1 89 ? -3.386 1.321 22.331 1.00 95.75 89 SER A N 1
ATOM 695 C CA . SER A 1 89 ? -1.999 0.856 22.233 1.00 95.75 89 SER A CA 1
ATOM 696 C C . SER A 1 89 ? -1.808 -0.118 21.068 1.00 95.75 89 SER A C 1
ATOM 698 O O . SER A 1 89 ? -0.846 0.026 20.315 1.00 95.75 89 SER A O 1
ATOM 700 N N . ALA A 1 90 ? -2.743 -1.052 20.863 1.00 95.75 90 ALA A N 1
ATOM 701 C CA . ALA A 1 90 ? -2.718 -1.974 19.728 1.00 95.75 90 ALA A CA 1
ATOM 702 C C . ALA A 1 90 ? -2.790 -1.235 18.380 1.00 95.75 90 ALA A C 1
ATOM 704 O O . ALA A 1 90 ? -2.000 -1.525 17.485 1.00 95.75 90 ALA A O 1
ATOM 705 N N . ILE A 1 91 ? -3.667 -0.231 18.259 1.00 95.44 91 ILE A N 1
ATOM 706 C CA . ILE A 1 91 ? -3.771 0.629 17.069 1.00 95.44 91 ILE A CA 1
ATOM 707 C C . ILE A 1 91 ? -2.434 1.330 16.789 1.00 95.44 91 ILE A C 1
ATOM 709 O O . ILE A 1 91 ? -1.941 1.286 15.663 1.00 95.44 91 ILE A O 1
ATOM 713 N N . LYS A 1 92 ? -1.816 1.947 17.806 1.00 95.88 92 LYS A N 1
ATOM 714 C CA . LYS A 1 92 ? -0.530 2.655 17.658 1.00 95.88 92 LYS A CA 1
ATOM 715 C C . LYS A 1 92 ? 0.601 1.728 17.213 1.00 95.88 92 LYS A C 1
ATOM 717 O O . LYS A 1 92 ? 1.362 2.091 16.319 1.00 95.88 92 LYS A O 1
ATOM 722 N N . LEU A 1 93 ? 0.703 0.542 17.817 1.00 96.25 93 LEU A N 1
ATOM 723 C CA . LEU A 1 93 ? 1.711 -0.452 17.443 1.00 96.25 93 LEU A CA 1
ATOM 724 C C . LEU A 1 93 ? 1.525 -0.920 15.998 1.00 96.25 93 LEU A C 1
ATOM 726 O O . LEU A 1 93 ? 2.498 -0.989 15.252 1.00 96.25 93 LEU A O 1
ATOM 730 N N . LEU A 1 94 ? 0.280 -1.169 15.585 1.00 95.12 94 LEU A N 1
ATOM 731 C CA . LEU A 1 94 ? -0.021 -1.626 14.231 1.00 95.12 94 LEU A CA 1
ATOM 732 C C . LEU A 1 94 ? 0.290 -0.555 13.173 1.00 95.12 94 LEU A C 1
ATOM 734 O O . LEU A 1 94 ? 0.822 -0.883 12.117 1.00 95.12 94 LEU A O 1
ATOM 738 N N . ILE A 1 95 ? 0.029 0.726 13.469 1.00 95.38 95 ILE A N 1
ATOM 739 C CA . ILE A 1 95 ? 0.435 1.853 12.609 1.00 95.38 95 ILE A CA 1
ATOM 740 C C . ILE A 1 95 ? 1.961 1.906 12.470 1.00 95.38 95 ILE A C 1
ATOM 742 O O . ILE A 1 95 ? 2.469 2.051 11.360 1.00 95.38 95 ILE A O 1
ATOM 746 N N . MET A 1 96 ? 2.693 1.782 13.580 1.00 94.19 96 MET A N 1
ATOM 747 C CA . MET A 1 96 ? 4.158 1.829 13.573 1.00 94.19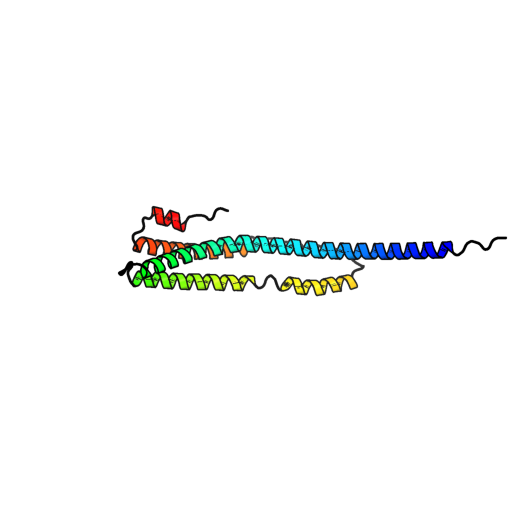 96 MET A CA 1
ATOM 748 C C . MET A 1 96 ? 4.758 0.685 12.744 1.00 94.19 96 MET A C 1
ATOM 750 O O . MET A 1 96 ? 5.686 0.901 11.967 1.00 94.19 96 MET A O 1
ATOM 754 N N . GLU A 1 97 ? 4.205 -0.520 12.875 1.00 93.12 97 GLU A N 1
ATOM 755 C CA . GLU A 1 97 ? 4.637 -1.687 12.107 1.00 93.12 97 GLU A CA 1
ATOM 756 C C . GLU A 1 97 ? 4.341 -1.533 10.608 1.00 93.12 97 GLU A C 1
ATOM 758 O O . GLU A 1 97 ? 5.222 -1.793 9.789 1.00 93.12 97 GLU A O 1
ATOM 763 N N . LEU A 1 98 ? 3.152 -1.031 10.242 1.00 91.25 98 LEU A N 1
ATOM 764 C CA . LEU A 1 98 ? 2.811 -0.708 8.850 1.00 91.25 98 LEU A CA 1
ATOM 765 C C . LEU A 1 98 ? 3.818 0.278 8.242 1.00 91.25 98 LEU A C 1
ATOM 767 O O . LEU A 1 98 ? 4.319 0.041 7.145 1.00 91.25 98 LEU A O 1
ATOM 771 N N . SER A 1 99 ? 4.179 1.335 8.972 1.00 90.25 99 SER A N 1
ATOM 772 C CA . SER A 1 99 ? 5.170 2.311 8.504 1.00 90.25 99 SER A CA 1
ATOM 773 C C . SER A 1 99 ? 6.577 1.728 8.355 1.00 90.25 99 SER A C 1
ATOM 775 O O . SER A 1 99 ? 7.314 2.135 7.460 1.00 90.25 99 SER A O 1
ATOM 777 N N . SER A 1 100 ? 6.964 0.751 9.179 1.00 88.25 100 SER A N 1
ATOM 778 C CA . SER A 1 100 ? 8.240 0.050 8.991 1.00 88.25 100 SER A CA 1
ATOM 779 C C . SER A 1 100 ? 8.258 -0.751 7.688 1.00 88.25 100 SER A C 1
ATOM 781 O O . SER A 1 100 ? 9.258 -0.724 6.974 1.00 88.25 100 SER A O 1
ATOM 783 N N . VAL A 1 101 ? 7.162 -1.449 7.372 1.00 85.75 101 VAL A N 1
ATOM 784 C CA . VAL A 1 101 ? 7.048 -2.268 6.155 1.00 85.75 101 VAL A CA 1
ATOM 785 C C . VAL A 1 101 ? 7.067 -1.396 4.898 1.00 85.75 101 VAL A C 1
ATOM 787 O O . VAL A 1 101 ? 7.761 -1.732 3.936 1.00 85.75 101 VAL A O 1
ATOM 790 N N . GLU A 1 102 ? 6.378 -0.249 4.927 1.00 81.06 102 GLU A N 1
ATOM 791 C CA . GLU A 1 102 ? 6.395 0.746 3.844 1.00 81.06 102 GLU A CA 1
ATOM 792 C C . GLU A 1 102 ? 7.828 1.202 3.519 1.00 81.06 102 GLU A C 1
ATOM 794 O O . GLU A 1 102 ? 8.223 1.206 2.355 1.00 81.06 102 GLU A O 1
ATOM 799 N N . ASN A 1 103 ? 8.637 1.505 4.540 1.00 74.56 103 ASN A N 1
ATOM 800 C CA . ASN A 1 103 ? 10.009 1.984 4.346 1.00 74.56 103 ASN A CA 1
ATOM 801 C C . ASN A 1 103 ? 10.942 0.895 3.793 1.00 74.56 103 ASN A C 1
ATOM 803 O O . ASN A 1 103 ? 11.703 1.152 2.867 1.00 74.56 103 ASN A O 1
ATOM 807 N N . THR A 1 104 ? 10.835 -0.344 4.282 1.00 72.31 104 THR A N 1
ATOM 808 C CA . THR A 1 104 ? 11.662 -1.459 3.778 1.00 72.31 104 THR A CA 1
ATOM 809 C C . THR A 1 104 ? 11.351 -1.851 2.329 1.00 72.31 104 THR A C 1
ATOM 811 O O . THR A 1 104 ? 12.212 -2.383 1.626 1.00 72.31 104 THR A O 1
ATOM 814 N N . GLY A 1 105 ? 10.123 -1.588 1.864 1.00 64.06 105 GLY A N 1
ATOM 815 C CA . GLY A 1 105 ? 9.714 -1.840 0.482 1.00 64.06 105 GLY A CA 1
ATOM 816 C C . GLY A 1 105 ? 10.319 -0.857 -0.526 1.00 64.06 105 GLY A C 1
ATOM 817 O O . GLY A 1 105 ? 10.541 -1.234 -1.675 1.00 64.06 105 GLY A O 1
ATOM 818 N N . LEU A 1 106 ? 10.626 0.373 -0.100 1.00 56.00 106 LEU A N 1
ATOM 819 C CA . LEU A 1 106 ? 11.189 1.423 -0.958 1.00 56.00 106 LEU A CA 1
ATOM 820 C C . LEU A 1 106 ? 12.685 1.217 -1.240 1.00 56.00 106 LEU A C 1
ATOM 822 O O . LEU A 1 106 ? 13.138 1.468 -2.357 1.00 56.00 106 LEU A O 1
ATOM 826 N N . ASP A 1 107 ? 13.442 0.689 -0.277 1.00 49.31 107 ASP A N 1
ATOM 827 C CA . ASP A 1 107 ? 14.897 0.521 -0.414 1.00 49.31 107 ASP A CA 1
ATOM 828 C C . ASP A 1 107 ? 15.276 -0.549 -1.454 1.00 49.31 107 ASP A C 1
ATOM 830 O O . ASP A 1 107 ? 16.253 -0.399 -2.194 1.00 49.31 107 ASP A O 1
ATOM 834 N N . SER A 1 108 ? 14.457 -1.601 -1.576 1.00 53.44 108 SER A N 1
ATOM 835 C CA . SER A 1 108 ? 14.726 -2.753 -2.452 1.00 53.44 108 SER A CA 1
ATOM 836 C C . SER A 1 108 ? 14.585 -2.444 -3.953 1.00 53.44 108 SER A C 1
ATOM 838 O O . SER A 1 108 ? 15.102 -3.197 -4.775 1.00 53.44 108 SER A O 1
ATOM 840 N N . GLN A 1 109 ? 13.917 -1.346 -4.336 1.00 52.16 109 GLN A N 1
ATOM 841 C CA . GLN A 1 109 ? 13.697 -0.978 -5.747 1.00 52.16 109 GLN A CA 1
ATOM 842 C C . GLN A 1 109 ? 14.735 0.006 -6.315 1.00 52.16 109 GLN A C 1
ATOM 844 O O . GLN A 1 109 ? 14.766 0.248 -7.522 1.00 52.16 109 GLN A O 1
ATOM 849 N N . SER A 1 110 ? 15.631 0.542 -5.481 1.00 48.25 110 SER A N 1
ATOM 850 C CA . SER A 1 110 ? 16.624 1.548 -5.894 1.00 48.25 110 SER A CA 1
ATOM 851 C C . SER A 1 110 ? 17.774 1.004 -6.764 1.00 48.25 110 SER A C 1
ATOM 853 O O . SER A 1 110 ? 18.484 1.779 -7.403 1.00 48.25 110 SER A O 1
ATOM 855 N N . HIS A 1 111 ? 17.947 -0.320 -6.855 1.00 46.53 111 HIS A N 1
ATOM 856 C CA . HIS A 1 111 ? 19.059 -0.936 -7.593 1.00 46.53 111 HIS A CA 1
ATOM 857 C C . HIS A 1 111 ? 18.835 -1.099 -9.107 1.00 46.53 111 HIS A C 1
ATOM 859 O O . HIS A 1 111 ? 19.807 -1.283 -9.836 1.00 46.53 111 HIS A O 1
ATOM 865 N N . GLY A 1 112 ? 17.599 -0.987 -9.608 1.00 45.19 112 GLY A N 1
ATOM 866 C CA . GLY A 1 112 ? 17.300 -1.191 -11.035 1.00 45.19 112 GLY A CA 1
ATOM 867 C C . GLY A 1 112 ? 17.709 -0.031 -11.955 1.00 45.19 112 GLY A C 1
ATOM 868 O O . GLY A 1 112 ? 17.994 -0.249 -13.128 1.00 45.19 112 GLY A O 1
ATOM 869 N N . ALA A 1 113 ? 17.778 1.200 -11.439 1.00 48.91 113 ALA A N 1
ATOM 870 C CA . ALA A 1 113 ? 18.003 2.391 -12.267 1.00 48.91 113 ALA A CA 1
ATOM 871 C C . ALA A 1 113 ? 19.488 2.691 -12.551 1.00 48.91 113 ALA A C 1
ATOM 873 O O . ALA A 1 113 ? 19.802 3.369 -13.527 1.00 48.91 113 ALA A O 1
ATOM 874 N N . SER A 1 114 ? 20.413 2.192 -11.722 1.00 45.72 114 SER A N 1
ATOM 875 C CA . SER A 1 114 ? 21.838 2.543 -11.828 1.00 45.72 114 SER A CA 1
ATOM 876 C C . SER A 1 114 ? 22.576 1.790 -12.942 1.00 45.72 114 SER A C 1
ATOM 878 O O . SER A 1 114 ? 23.571 2.298 -13.445 1.00 45.72 114 SER A O 1
ATOM 880 N N . GLY A 1 115 ? 22.105 0.606 -13.351 1.00 48.56 115 GLY A N 1
ATOM 881 C CA . GLY A 1 115 ? 22.822 -0.249 -14.311 1.00 48.56 115 GLY A CA 1
ATOM 882 C C . GLY A 1 115 ? 22.772 0.223 -15.771 1.00 48.56 115 GLY A C 1
ATOM 883 O O . GLY A 1 115 ? 23.703 -0.030 -16.525 1.00 48.56 115 GLY A O 1
ATOM 884 N N . MET A 1 116 ? 21.721 0.945 -16.183 1.00 50.28 116 MET A N 1
ATOM 885 C CA . MET A 1 116 ? 21.542 1.360 -17.589 1.00 50.28 116 MET A CA 1
ATOM 886 C C . MET A 1 116 ? 22.440 2.535 -18.011 1.00 50.28 116 MET A C 1
ATOM 888 O O . MET A 1 116 ? 22.668 2.732 -19.206 1.00 50.28 116 MET A O 1
ATOM 892 N N . ALA A 1 117 ? 22.938 3.331 -17.059 1.00 51.91 117 ALA A N 1
ATOM 893 C CA . ALA A 1 117 ? 23.812 4.468 -17.354 1.00 51.91 117 ALA A CA 1
ATOM 894 C C . ALA A 1 117 ? 25.236 4.023 -17.729 1.00 51.91 117 ALA A C 1
ATOM 896 O O . ALA A 1 117 ? 25.838 4.601 -18.635 1.00 51.91 117 ALA A O 1
ATOM 897 N N . ASP A 1 118 ? 25.740 2.966 -17.088 1.00 54.22 118 ASP A N 1
ATOM 898 C CA . ASP A 1 118 ? 27.097 2.457 -17.316 1.00 54.22 118 ASP A CA 1
ATOM 899 C C . ASP A 1 118 ? 27.216 1.694 -18.650 1.00 54.22 118 ASP A C 1
ATOM 901 O O . ASP A 1 118 ? 28.247 1.763 -19.321 1.00 54.22 118 ASP A O 1
ATOM 905 N N . ASP A 1 119 ? 26.129 1.065 -19.106 1.00 54.28 119 ASP A N 1
ATOM 906 C CA . ASP A 1 119 ? 26.075 0.319 -20.373 1.00 54.28 119 ASP A CA 1
ATOM 907 C C . ASP A 1 119 ? 26.116 1.248 -21.613 1.00 54.28 119 ASP A C 1
ATOM 909 O O . ASP A 1 119 ? 26.610 0.886 -22.681 1.00 54.28 119 ASP A O 1
ATOM 913 N N . LEU A 1 120 ? 25.678 2.513 -21.468 1.00 53.03 120 LEU A N 1
ATOM 914 C CA . LEU A 1 120 ? 25.758 3.550 -22.513 1.00 53.03 120 LEU A CA 1
ATOM 915 C C . LEU A 1 120 ? 27.207 3.915 -22.863 1.00 53.03 120 LEU A C 1
ATOM 917 O O . LEU A 1 120 ? 27.520 4.128 -24.035 1.00 53.03 120 LEU A O 1
ATOM 921 N N . ALA A 1 121 ? 28.082 3.998 -21.859 1.00 59.25 121 ALA A N 1
ATOM 922 C CA . ALA A 1 121 ? 29.482 4.344 -22.075 1.00 59.25 121 ALA A CA 1
ATOM 923 C C . ALA A 1 121 ? 30.210 3.234 -22.843 1.00 59.25 121 ALA A C 1
ATOM 925 O O . ALA A 1 121 ? 30.984 3.537 -23.751 1.00 59.25 121 ALA A O 1
ATOM 926 N N . LEU A 1 122 ? 29.910 1.968 -22.530 1.00 58.41 122 LEU A N 1
ATOM 927 C CA . LEU A 1 122 ? 30.494 0.806 -23.199 1.00 58.41 122 LEU A CA 1
ATOM 928 C C . LEU A 1 122 ? 30.012 0.677 -24.652 1.00 58.41 122 LEU A C 1
ATOM 930 O O . LEU A 1 122 ? 30.825 0.497 -25.558 1.00 58.41 122 LEU A O 1
ATOM 934 N N . GLU A 1 123 ? 28.710 0.831 -24.904 1.00 59.62 123 GLU A N 1
ATOM 935 C CA . GLU A 1 123 ? 28.131 0.632 -26.240 1.00 59.62 123 GLU A CA 1
ATOM 936 C C . GLU A 1 123 ? 28.488 1.782 -27.210 1.00 59.62 123 GLU A C 1
ATOM 938 O O . GLU A 1 123 ? 28.789 1.553 -28.386 1.00 59.62 123 GLU A O 1
ATOM 943 N N . MET A 1 124 ? 28.596 3.022 -26.706 1.00 56.78 124 MET A N 1
ATOM 944 C CA . MET A 1 124 ? 29.154 4.156 -27.465 1.00 56.78 124 MET A CA 1
ATOM 945 C C . MET A 1 124 ? 30.634 3.951 -27.829 1.00 56.78 124 MET A C 1
ATOM 947 O O . MET A 1 124 ? 31.092 4.459 -28.857 1.00 56.78 124 MET A O 1
ATOM 951 N N . GLN A 1 125 ? 31.377 3.197 -27.014 1.00 58.06 125 GLN A N 1
ATOM 952 C CA . GLN A 1 125 ? 32.766 2.820 -27.278 1.00 58.06 125 GLN A CA 1
ATOM 953 C C . GLN A 1 125 ? 32.857 1.675 -28.303 1.00 58.06 125 GLN A C 1
ATOM 955 O O . GLN A 1 125 ? 33.759 1.671 -29.140 1.00 58.06 125 GLN A O 1
ATOM 960 N N . MET A 1 126 ? 31.882 0.759 -28.320 1.00 55.88 126 MET A N 1
ATOM 961 C CA . MET A 1 126 ? 31.797 -0.337 -29.297 1.00 55.88 126 MET A CA 1
ATOM 962 C C . MET A 1 126 ? 31.508 0.145 -30.729 1.00 55.88 126 MET A C 1
ATOM 964 O O . MET A 1 126 ? 32.039 -0.433 -31.676 1.00 55.88 126 MET A O 1
ATOM 968 N N . MET A 1 127 ? 30.789 1.260 -30.920 1.00 53.00 127 MET A N 1
ATOM 969 C CA . MET A 1 127 ? 30.600 1.865 -32.254 1.00 53.00 127 MET A CA 1
ATOM 970 C C . MET A 1 127 ? 31.910 2.378 -32.875 1.00 53.00 127 MET A C 1
ATOM 972 O O . MET A 1 127 ? 32.038 2.443 -34.096 1.00 53.00 127 MET A O 1
ATOM 976 N N . GLN A 1 128 ? 32.907 2.721 -32.057 1.00 53.66 128 GLN A N 1
ATOM 977 C CA . GLN A 1 128 ? 34.226 3.105 -32.568 1.00 53.66 128 GLN A CA 1
ATOM 978 C C . GLN A 1 128 ? 35.047 1.890 -33.028 1.00 53.66 128 GLN A C 1
ATOM 980 O O . GLN A 1 128 ? 36.062 2.072 -33.697 1.00 53.66 128 GLN A O 1
ATOM 985 N N . LEU A 1 129 ? 34.611 0.665 -32.700 1.00 52.88 129 LEU A N 1
ATOM 986 C CA . LEU A 1 129 ? 35.358 -0.572 -32.936 1.00 52.88 129 LEU A CA 1
ATOM 987 C C . LEU A 1 129 ? 34.646 -1.595 -33.840 1.00 52.88 129 LEU A C 1
ATOM 989 O O . LEU A 1 129 ? 35.319 -2.480 -34.361 1.00 52.88 129 LEU A O 1
ATOM 993 N N . GLN A 1 130 ? 33.334 -1.494 -34.077 1.00 50.47 130 GLN A N 1
ATOM 994 C CA . GLN A 1 130 ? 32.575 -2.490 -34.848 1.00 50.47 130 GLN A CA 1
ATOM 995 C C . GLN A 1 130 ? 32.054 -1.958 -36.190 1.00 50.47 130 GLN A C 1
ATOM 997 O O . GLN A 1 130 ? 30.864 -1.721 -36.382 1.00 50.47 130 GLN A O 1
ATOM 1002 N N . THR A 1 131 ? 32.959 -1.852 -37.162 1.00 47.47 131 THR A N 1
ATOM 1003 C CA . THR A 1 131 ? 32.627 -2.018 -38.589 1.00 47.47 131 THR A CA 1
ATOM 1004 C C . THR A 1 131 ? 32.885 -3.440 -39.083 1.00 47.47 131 THR A C 1
ATOM 1006 O O . THR A 1 131 ? 32.934 -3.646 -40.286 1.00 47.47 131 THR A O 1
ATOM 1009 N N . ASP A 1 132 ? 33.028 -4.433 -38.202 1.00 42.91 132 ASP A N 1
ATOM 1010 C CA . ASP A 1 132 ? 33.077 -5.828 -38.630 1.00 42.91 132 ASP A CA 1
ATOM 1011 C C . ASP A 1 132 ? 32.518 -6.782 -37.568 1.00 42.91 132 ASP A C 1
ATOM 1013 O O . ASP A 1 132 ? 32.871 -6.726 -36.392 1.00 42.91 132 ASP A O 1
ATOM 1017 N N . GLN A 1 133 ? 31.706 -7.708 -38.075 1.00 41.16 133 GLN A N 1
ATOM 1018 C CA . GLN A 1 133 ? 31.208 -8.949 -37.477 1.00 41.16 133 GLN A CA 1
ATOM 1019 C C . GLN A 1 133 ? 29.841 -8.944 -36.771 1.00 41.16 133 GLN A C 1
ATOM 1021 O O . GLN A 1 133 ? 29.616 -8.456 -35.668 1.00 41.16 133 GLN A O 1
ATOM 1026 N N . SER A 1 134 ? 28.951 -9.621 -37.496 1.00 41.91 134 SER A N 1
ATOM 1027 C CA . SER A 1 134 ? 27.689 -10.260 -37.158 1.00 41.91 134 SER A CA 1
ATOM 1028 C C . SER A 1 134 ? 27.785 -11.349 -36.086 1.00 41.91 134 SER A C 1
ATOM 1030 O O . SER A 1 134 ? 28.762 -12.094 -36.058 1.00 41.91 134 SER A O 1
ATOM 1032 N N . GLY A 1 135 ? 26.666 -11.587 -35.396 1.00 34.22 135 GLY A N 1
ATOM 1033 C CA . GLY A 1 135 ? 26.296 -12.926 -34.923 1.00 34.22 135 GLY A CA 1
ATOM 1034 C C . GLY A 1 135 ? 25.890 -12.980 -33.458 1.00 34.22 135 GLY A C 1
ATOM 1035 O O . GLY A 1 135 ? 26.728 -13.180 -32.588 1.00 34.22 135 GLY A O 1
ATOM 1036 N N . GLY A 1 136 ? 24.591 -12.835 -33.194 1.00 36.03 136 GLY A N 1
ATOM 1037 C CA . GLY A 1 136 ? 24.005 -13.132 -31.890 1.00 36.03 136 GLY A CA 1
ATOM 1038 C C . GLY A 1 136 ? 23.682 -14.617 -31.715 1.00 36.03 136 GLY A C 1
ATOM 1039 O O . GLY A 1 136 ? 23.513 -15.344 -32.693 1.00 36.03 136 GLY A O 1
ATOM 1040 N N . SER A 1 137 ? 23.532 -15.038 -30.461 1.00 32.47 137 SER A N 1
ATOM 1041 C CA . SER A 1 137 ? 22.452 -15.922 -29.994 1.00 32.47 137 SER A CA 1
ATOM 1042 C C . SER A 1 137 ? 22.526 -16.052 -28.475 1.00 32.47 137 SER A C 1
ATOM 1044 O O . SER A 1 137 ? 23.568 -16.395 -27.924 1.00 32.47 137 SER A O 1
ATOM 1046 N N . SER A 1 138 ? 21.408 -15.766 -27.812 1.00 35.12 138 SER A N 1
ATOM 1047 C CA . SER A 1 138 ? 21.168 -16.053 -26.400 1.00 35.12 138 SER A CA 1
ATOM 1048 C C . SER A 1 138 ? 20.123 -17.163 -26.348 1.00 35.12 138 SER A C 1
ATOM 1050 O O . SER A 1 138 ? 18.988 -16.960 -26.783 1.00 35.12 138 SER A O 1
ATOM 1052 N N . GLU A 1 139 ? 20.523 -18.347 -25.887 1.00 34.97 139 GLU A N 1
ATOM 1053 C CA . GLU A 1 139 ? 19.616 -19.460 -25.614 1.00 34.97 139 GLU A CA 1
ATOM 1054 C C . GLU A 1 139 ? 19.210 -19.432 -24.140 1.00 34.97 139 GLU A C 1
ATOM 1056 O O . GLU A 1 139 ? 20.038 -19.520 -23.234 1.00 34.97 139 GLU A O 1
ATOM 1061 N N . GLY A 1 140 ? 17.903 -19.303 -23.916 1.00 41.28 140 GLY A N 1
ATOM 1062 C CA . GLY A 1 140 ? 17.278 -19.483 -22.618 1.00 41.28 140 GLY A CA 1
ATOM 1063 C C . GLY A 1 140 ? 17.037 -20.960 -22.322 1.00 41.28 140 GLY A C 1
ATOM 1064 O O . GLY A 1 140 ? 16.583 -21.719 -23.175 1.00 41.28 140 GLY A O 1
ATOM 1065 N N . THR A 1 141 ? 17.256 -21.349 -21.072 1.00 37.34 141 THR A N 1
ATOM 1066 C CA . THR A 1 141 ? 16.766 -22.619 -20.532 1.00 37.34 141 THR A CA 1
ATOM 1067 C C . THR A 1 141 ? 16.006 -22.348 -19.248 1.00 37.34 141 THR A C 1
ATOM 1069 O O . THR A 1 141 ? 16.586 -21.971 -18.230 1.00 37.34 141 THR A O 1
ATOM 1072 N N . GLY A 1 142 ? 14.688 -22.528 -19.329 1.00 43.16 142 GLY A N 1
ATOM 1073 C CA . GLY A 1 142 ? 13.783 -22.492 -18.195 1.00 43.16 142 GLY A CA 1
ATOM 1074 C C . GLY A 1 142 ? 14.015 -23.674 -17.261 1.00 43.16 142 GLY A C 1
ATOM 1075 O O . GLY A 1 142 ? 14.177 -24.814 -17.695 1.00 43.16 142 GLY A O 1
ATOM 1076 N N . LEU A 1 143 ? 13.977 -23.387 -15.964 1.00 42.53 143 LEU A N 1
ATOM 1077 C CA . LEU A 1 143 ? 13.801 -24.382 -14.921 1.00 42.53 143 LEU A CA 1
ATOM 1078 C C . LEU A 1 143 ? 12.636 -23.954 -14.034 1.00 42.53 143 LEU A C 1
ATOM 1080 O O . LEU A 1 143 ? 12.501 -22.801 -13.636 1.00 42.53 143 LEU A O 1
ATOM 1084 N N . THR A 1 144 ? 11.774 -24.930 -13.790 1.00 54.47 144 THR A N 1
ATOM 1085 C CA . THR A 1 144 ? 10.508 -24.896 -13.065 1.00 54.47 144 THR A CA 1
ATOM 1086 C C . THR A 1 144 ? 10.694 -24.537 -11.588 1.00 54.47 144 THR A C 1
ATOM 1088 O O . THR A 1 144 ? 10.705 -25.409 -10.720 1.00 54.47 144 THR A O 1
ATOM 1091 N N . GLY A 1 145 ? 10.820 -23.245 -11.310 1.00 51.22 145 GLY A N 1
ATOM 1092 C CA . GLY A 1 145 ? 10.523 -22.614 -10.028 1.00 51.22 145 GLY A CA 1
ATOM 1093 C C . GLY A 1 145 ? 9.507 -21.501 -10.274 1.00 51.22 145 GLY A C 1
ATOM 1094 O O . GLY A 1 145 ? 9.465 -20.948 -11.372 1.00 51.22 145 GLY A O 1
ATOM 1095 N N . LEU A 1 146 ? 8.658 -21.186 -9.293 1.00 50.31 146 LEU A N 1
ATOM 1096 C CA . LEU A 1 146 ? 7.896 -19.932 -9.342 1.00 50.31 146 LEU A CA 1
ATOM 1097 C C . LEU A 1 146 ? 8.889 -18.787 -9.582 1.00 50.31 146 LEU A C 1
ATOM 1099 O O . LEU A 1 146 ? 9.980 -18.814 -9.008 1.00 50.31 146 LEU A O 1
ATOM 1103 N N . SER A 1 147 ? 8.537 -17.825 -10.441 1.00 72.56 147 SER A N 1
ATOM 1104 C CA . SER A 1 147 ? 9.401 -16.667 -10.683 1.00 72.56 147 SER A CA 1
ATOM 1105 C C . SER A 1 147 ? 9.739 -16.018 -9.331 1.00 72.56 147 SER A C 1
ATOM 1107 O O . SER A 1 147 ? 8.847 -15.928 -8.480 1.00 72.56 147 SER A O 1
ATOM 1109 N N . PRO A 1 148 ? 10.979 -15.551 -9.092 1.00 71.06 148 PRO A N 1
ATOM 1110 C CA . PRO A 1 148 ? 11.323 -14.801 -7.879 1.00 71.06 148 PRO A CA 1
ATOM 1111 C C . PRO A 1 148 ? 10.332 -13.661 -7.575 1.00 71.06 148 PRO A C 1
ATOM 1113 O O . PRO A 1 148 ? 10.058 -13.350 -6.416 1.00 71.06 148 PRO A O 1
ATOM 1116 N N . GLU A 1 149 ? 9.738 -13.089 -8.624 1.00 68.56 149 GLU A N 1
ATOM 1117 C CA . GLU A 1 149 ? 8.693 -12.066 -8.557 1.00 68.56 149 GLU A CA 1
ATOM 1118 C C . GLU A 1 149 ? 7.376 -12.602 -7.955 1.00 68.56 149 GLU A C 1
ATOM 1120 O O . GLU A 1 149 ? 6.769 -11.948 -7.106 1.00 68.56 149 GLU A O 1
ATOM 1125 N N . ASP A 1 150 ? 6.956 -13.818 -8.319 1.00 72.00 150 ASP A N 1
ATOM 1126 C CA . ASP A 1 150 ? 5.748 -14.460 -7.782 1.00 72.00 150 ASP A CA 1
ATOM 1127 C C . ASP A 1 150 ? 5.912 -14.831 -6.305 1.00 72.00 150 ASP A C 1
ATOM 1129 O O . ASP A 1 150 ? 4.968 -14.733 -5.515 1.00 72.00 150 ASP A O 1
ATOM 1133 N N . GLU A 1 151 ? 7.115 -15.256 -5.910 1.00 76.75 151 GLU A N 1
ATOM 1134 C CA . GLU A 1 151 ? 7.418 -15.548 -4.511 1.00 76.75 151 GLU A CA 1
ATOM 1135 C C . GLU A 1 151 ? 7.373 -14.273 -3.663 1.00 76.75 151 GLU A C 1
ATOM 1137 O O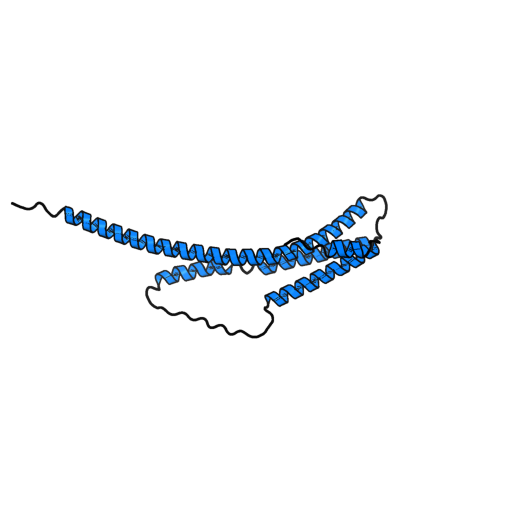 . GLU A 1 151 ? 6.750 -14.260 -2.595 1.00 76.75 151 GLU A O 1
ATOM 1142 N N . GLN A 1 152 ? 7.959 -13.182 -4.159 1.00 75.06 152 GLN A N 1
ATOM 1143 C CA . GLN A 1 152 ? 7.904 -11.885 -3.492 1.00 75.06 152 GLN A CA 1
ATOM 1144 C C . GLN A 1 152 ? 6.463 -11.378 -3.361 1.00 75.06 152 GLN A C 1
ATOM 1146 O O . GLN A 1 152 ? 6.059 -10.941 -2.279 1.00 75.06 152 GLN A O 1
ATOM 1151 N N . ARG A 1 153 ? 5.654 -11.521 -4.417 1.00 75.94 153 ARG A N 1
ATOM 1152 C CA . ARG A 1 153 ? 4.235 -11.151 -4.405 1.00 75.94 153 ARG A CA 1
ATOM 1153 C C . ARG A 1 153 ? 3.452 -11.912 -3.338 1.00 75.94 153 ARG A C 1
ATOM 1155 O O . ARG A 1 153 ? 2.714 -11.303 -2.568 1.00 75.94 153 ARG A O 1
ATOM 1162 N N . ARG A 1 154 ? 3.657 -13.230 -3.236 1.00 78.88 154 ARG A N 1
ATOM 1163 C CA . ARG A 1 154 ? 3.020 -14.059 -2.197 1.00 78.88 154 ARG A CA 1
ATOM 1164 C C . ARG A 1 154 ? 3.445 -13.657 -0.793 1.00 78.88 154 ARG A C 1
ATOM 1166 O 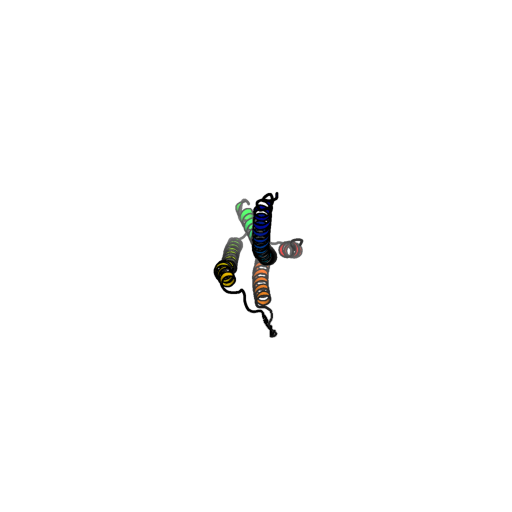O . ARG A 1 154 ? 2.611 -13.627 0.108 1.00 78.88 154 ARG A O 1
ATOM 1173 N N . ARG A 1 155 ? 4.726 -13.340 -0.584 1.00 82.38 155 ARG A N 1
ATOM 1174 C CA . ARG A 1 155 ? 5.214 -12.860 0.719 1.00 82.38 155 ARG A CA 1
ATOM 1175 C C . ARG A 1 155 ? 4.512 -11.564 1.117 1.00 82.38 155 ARG A C 1
ATOM 1177 O O . ARG A 1 155 ? 4.028 -11.462 2.241 1.00 82.38 155 ARG A O 1
ATOM 1184 N N . GLN A 1 156 ? 4.405 -10.612 0.195 1.00 79.88 156 GLN A N 1
ATOM 1185 C CA . GLN A 1 156 ? 3.710 -9.345 0.433 1.00 79.88 156 GLN A CA 1
ATOM 1186 C C . GLN A 1 156 ? 2.213 -9.549 0.700 1.00 79.88 156 GLN A C 1
ATOM 1188 O O . GLN A 1 156 ? 1.667 -8.920 1.604 1.00 79.88 156 GLN A O 1
ATOM 1193 N N . GLU A 1 157 ? 1.564 -10.469 -0.013 1.00 83.75 157 GLU A N 1
ATOM 1194 C CA . GLU A 1 157 ? 0.159 -10.823 0.209 1.00 83.75 157 GLU A CA 1
ATOM 1195 C C . GLU A 1 157 ? -0.071 -11.435 1.599 1.00 83.75 157 GLU A C 1
ATOM 1197 O O . GLU A 1 157 ? -0.972 -11.012 2.321 1.00 83.75 157 GLU A O 1
ATOM 1202 N N . ILE A 1 158 ? 0.783 -12.368 2.031 1.00 85.94 158 ILE A N 1
ATOM 1203 C CA . ILE A 1 158 ? 0.716 -12.954 3.379 1.00 85.94 158 ILE A CA 1
ATOM 1204 C C . ILE A 1 158 ? 0.871 -11.868 4.449 1.00 85.94 158 ILE A C 1
ATOM 1206 O O . ILE A 1 158 ? 0.118 -11.841 5.428 1.00 85.94 158 ILE A O 1
ATOM 1210 N N . VAL A 1 159 ? 1.830 -10.959 4.261 1.00 87.19 159 VAL A N 1
ATOM 1211 C CA . VAL A 1 159 ? 2.048 -9.829 5.168 1.00 87.19 159 VAL A CA 1
ATOM 1212 C C . VAL A 1 159 ? 0.802 -8.945 5.219 1.00 87.19 159 VAL A C 1
ATOM 1214 O O . VAL A 1 159 ? 0.308 -8.666 6.313 1.00 87.19 159 VAL A O 1
ATOM 1217 N N . PHE A 1 160 ? 0.236 -8.573 4.071 1.00 88.00 160 PHE A N 1
ATOM 1218 C CA . PHE A 1 160 ? -0.986 -7.773 4.003 1.00 88.00 160 PHE A CA 1
ATOM 1219 C C . PHE A 1 160 ? -2.164 -8.446 4.724 1.00 88.00 160 PHE A C 1
ATOM 1221 O O . PHE A 1 160 ? -2.789 -7.829 5.589 1.00 88.00 160 PHE A O 1
ATOM 1228 N N . LEU A 1 161 ? -2.411 -9.732 4.461 1.00 88.88 161 LEU A N 1
ATOM 1229 C CA . LEU A 1 161 ? -3.468 -10.502 5.124 1.00 88.88 161 LEU A CA 1
ATOM 1230 C C . LEU A 1 161 ? -3.279 -10.550 6.647 1.00 88.88 161 LEU A C 1
ATOM 1232 O O . LEU A 1 161 ? -4.254 -10.485 7.400 1.00 88.88 161 LEU A O 1
ATOM 1236 N N . SER A 1 162 ? -2.031 -10.607 7.126 1.00 91.12 162 SER A N 1
ATOM 1237 C CA . SER A 1 162 ? -1.733 -10.551 8.562 1.00 91.12 162 SER A CA 1
ATOM 1238 C C . SER A 1 162 ? -2.127 -9.207 9.195 1.00 91.12 162 SER A C 1
ATOM 1240 O O . SER A 1 162 ? -2.637 -9.175 10.318 1.00 91.12 162 SER A O 1
ATOM 1242 N N . PHE A 1 163 ? -1.939 -8.092 8.480 1.00 92.62 163 PHE A N 1
ATOM 1243 C CA . PHE A 1 163 ? -2.376 -6.769 8.929 1.00 92.62 163 PHE A CA 1
ATOM 1244 C C . PHE A 1 163 ? -3.892 -6.640 8.874 1.00 92.62 163 PHE A C 1
ATOM 1246 O O . PHE A 1 163 ? -4.498 -6.165 9.835 1.00 92.62 163 PHE A O 1
ATOM 1253 N N . GLN A 1 164 ? -4.510 -7.115 7.793 1.00 92.19 164 GLN A N 1
ATOM 1254 C CA . GLN A 1 164 ? -5.958 -7.103 7.623 1.00 92.19 164 GLN A CA 1
ATOM 1255 C C . GLN A 1 164 ? -6.651 -7.867 8.758 1.00 92.19 164 GLN A C 1
ATOM 1257 O O . GLN A 1 164 ? -7.590 -7.355 9.366 1.00 92.19 164 GLN A O 1
ATOM 1262 N N . ARG A 1 165 ? -6.136 -9.049 9.118 1.00 92.88 165 ARG A N 1
ATOM 1263 C CA . ARG A 1 165 ? -6.653 -9.847 10.236 1.00 92.88 165 ARG A CA 1
ATOM 1264 C C . ARG A 1 165 ? -6.574 -9.103 11.569 1.00 92.88 165 ARG A C 1
ATOM 1266 O O . ARG A 1 165 ? -7.558 -9.067 12.302 1.00 92.88 165 ARG A O 1
ATOM 1273 N N . ARG A 1 166 ? -5.436 -8.471 11.867 1.00 94.44 166 ARG A N 1
ATOM 1274 C CA . ARG A 1 166 ? -5.260 -7.683 13.099 1.00 94.44 166 ARG A CA 1
ATOM 1275 C C . ARG A 1 166 ? -6.161 -6.447 13.130 1.00 94.44 166 ARG A C 1
ATOM 1277 O O . ARG A 1 166 ? -6.727 -6.132 14.173 1.00 94.44 166 ARG A O 1
ATOM 1284 N N . CYS A 1 167 ? -6.365 -5.787 11.988 1.00 93.75 167 CYS A N 1
ATOM 1285 C CA . CYS A 1 167 ? -7.345 -4.705 11.869 1.00 93.75 167 CYS A CA 1
ATOM 1286 C C . CYS A 1 167 ? -8.766 -5.211 12.150 1.00 93.75 167 CYS A C 1
ATOM 1288 O O . CYS A 1 167 ? -9.496 -4.575 12.904 1.00 93.75 167 CYS A O 1
ATOM 1290 N N . ALA A 1 168 ? -9.147 -6.370 11.605 1.00 93.62 168 ALA A N 1
ATOM 1291 C CA . ALA A 1 168 ? -10.453 -6.975 11.858 1.00 93.62 168 ALA A CA 1
ATOM 1292 C C . ALA A 1 168 ? -10.661 -7.289 13.347 1.00 93.62 168 ALA A C 1
ATOM 1294 O O . ALA A 1 168 ? -11.726 -7.012 13.891 1.00 93.62 168 ALA A O 1
ATOM 1295 N N . GLU A 1 169 ? -9.645 -7.821 14.030 1.00 94.56 169 GLU A N 1
ATOM 1296 C CA . GLU A 1 169 ? -9.691 -8.078 15.477 1.00 94.56 169 GLU A CA 1
ATOM 1297 C C . GLU A 1 169 ? -9.904 -6.787 16.285 1.00 94.56 169 GLU A C 1
ATOM 1299 O O . GLU A 1 169 ? -10.739 -6.766 17.190 1.00 94.56 169 GLU A O 1
ATOM 1304 N N . ILE A 1 170 ? -9.231 -5.690 15.916 1.00 94.56 170 ILE A N 1
ATOM 1305 C CA . ILE A 1 170 ? -9.438 -4.368 16.530 1.00 94.56 170 ILE A CA 1
ATOM 1306 C C . ILE A 1 170 ? -10.869 -3.869 16.296 1.00 94.56 170 ILE A C 1
ATOM 1308 O O . ILE A 1 170 ? -11.527 -3.432 17.238 1.00 94.56 170 ILE A O 1
ATOM 1312 N N . LEU A 1 171 ? -11.373 -3.946 15.062 1.00 93.75 171 LEU A N 1
ATOM 1313 C CA . LEU A 1 171 ? -12.725 -3.487 14.729 1.00 93.75 171 LEU A CA 1
ATOM 1314 C C . LEU A 1 171 ? -13.800 -4.289 15.475 1.00 93.75 171 LEU A C 1
ATOM 1316 O O . LEU A 1 171 ? -14.733 -3.698 16.022 1.00 93.75 171 LEU A O 1
ATOM 1320 N N . ARG A 1 172 ? -13.634 -5.615 15.581 1.00 94.31 172 ARG A N 1
ATOM 1321 C CA . ARG A 1 172 ? -14.505 -6.472 16.402 1.00 94.31 172 ARG A CA 1
ATOM 1322 C C . ARG A 1 172 ? -14.459 -6.080 17.874 1.00 94.31 172 ARG A C 1
ATOM 1324 O O . ARG A 1 172 ? -15.505 -5.991 18.506 1.00 94.31 172 ARG A O 1
ATOM 1331 N N . ALA A 1 173 ? -13.272 -5.796 18.414 1.00 92.69 173 ALA A N 1
ATOM 1332 C CA . ALA A 1 173 ? -13.116 -5.366 19.804 1.00 92.69 173 ALA A CA 1
ATOM 1333 C C . ALA A 1 173 ? -13.787 -4.009 20.093 1.00 92.69 173 ALA A C 1
ATOM 1335 O O . ALA A 1 173 ? -14.195 -3.753 21.224 1.00 92.69 173 ALA A O 1
ATOM 1336 N N . ILE A 1 174 ? -13.929 -3.154 19.075 1.00 92.06 174 ILE A N 1
ATOM 1337 C CA . ILE A 1 174 ? -14.654 -1.876 19.149 1.00 92.06 174 ILE A CA 1
ATOM 1338 C C . ILE A 1 174 ? -16.178 -2.070 18.981 1.00 92.06 174 ILE A C 1
ATOM 1340 O O . ILE A 1 174 ? -16.950 -1.165 19.294 1.00 92.06 174 ILE A O 1
ATOM 1344 N N . GLY A 1 175 ? -16.627 -3.249 18.537 1.00 92.00 175 GLY A N 1
ATOM 1345 C CA . GLY A 1 175 ? -18.042 -3.601 18.390 1.00 92.00 175 GLY A CA 1
ATOM 1346 C C . GLY A 1 175 ? -18.610 -3.413 16.981 1.00 92.00 175 GLY A C 1
ATOM 1347 O O . GLY A 1 175 ? -19.819 -3.258 16.836 1.00 92.00 175 GLY A O 1
ATOM 1348 N N . TRP A 1 176 ? -17.767 -3.392 15.945 1.00 93.25 176 TRP A N 1
ATOM 1349 C CA . TRP A 1 176 ? -18.232 -3.352 14.554 1.00 93.25 176 TRP A CA 1
ATOM 1350 C C . TRP A 1 176 ? -18.767 -4.720 14.111 1.00 93.25 176 TRP A C 1
ATOM 1352 O O . TRP A 1 176 ? -18.233 -5.758 14.500 1.00 93.25 176 TRP A O 1
ATOM 1362 N N . GLU A 1 177 ? -19.804 -4.720 13.271 1.00 94.19 177 GLU A N 1
ATOM 1363 C CA . GLU A 1 177 ? -20.393 -5.943 12.713 1.00 94.19 177 GLU A CA 1
ATOM 1364 C C . GLU A 1 177 ? -19.491 -6.577 11.645 1.00 94.19 177 GLU A C 1
ATOM 1366 O O . GLU A 1 177 ? -18.924 -5.873 10.807 1.00 94.19 177 GLU A O 1
ATOM 1371 N N . ASP A 1 178 ? -19.423 -7.913 11.611 1.00 89.38 178 ASP A N 1
ATOM 1372 C CA . ASP A 1 178 ? -18.573 -8.654 10.666 1.00 89.38 178 ASP A CA 1
ATOM 1373 C C . ASP A 1 178 ? -18.862 -8.303 9.197 1.00 89.38 178 ASP A C 1
ATOM 1375 O O . ASP A 1 178 ? -17.934 -8.197 8.402 1.00 89.38 178 ASP A O 1
ATOM 1379 N N . GLY A 1 179 ? -20.125 -8.041 8.837 1.00 89.06 179 GLY A N 1
ATOM 1380 C CA . GLY A 1 179 ? -20.487 -7.638 7.473 1.00 89.06 179 GLY A CA 1
ATOM 1381 C C . GLY A 1 179 ? -19.855 -6.308 7.045 1.00 89.06 179 GLY A C 1
ATOM 1382 O O . GLY A 1 179 ? -19.367 -6.186 5.922 1.00 89.06 179 GLY A O 1
ATOM 1383 N N . LEU A 1 180 ? -19.803 -5.328 7.954 1.00 88.00 180 LEU A N 1
ATOM 1384 C CA . LEU A 1 180 ? -19.158 -4.035 7.707 1.00 88.00 180 LEU A CA 1
ATOM 1385 C C . LEU A 1 180 ? -17.633 -4.158 7.702 1.00 88.00 180 LEU A C 1
ATOM 1387 O O . LEU A 1 180 ? -16.966 -3.501 6.904 1.00 88.00 180 LEU A O 1
ATOM 1391 N N . ILE A 1 181 ? -17.082 -5.006 8.574 1.00 90.81 181 ILE A N 1
ATOM 1392 C CA . ILE A 1 181 ? -15.642 -5.276 8.637 1.00 90.81 181 ILE A CA 1
ATOM 1393 C C . ILE A 1 181 ? -15.164 -5.879 7.319 1.00 90.81 181 ILE A C 1
ATOM 1395 O O . ILE A 1 181 ? -14.208 -5.370 6.733 1.00 90.81 181 ILE A O 1
ATOM 1399 N N . GLU A 1 182 ? -15.850 -6.911 6.825 1.00 87.50 182 GLU A N 1
ATOM 1400 C CA . GLU A 1 182 ? -15.542 -7.506 5.528 1.00 87.50 182 GLU A CA 1
ATOM 1401 C C . GLU A 1 182 ? -15.674 -6.460 4.426 1.00 87.50 182 GLU A C 1
ATOM 1403 O O . GLU A 1 182 ? -14.734 -6.275 3.661 1.00 87.50 182 GLU A O 1
ATOM 1408 N N . GLN A 1 183 ? -16.760 -5.685 4.387 1.00 87.06 183 GLN A N 1
ATOM 1409 C CA . GLN A 1 183 ? -16.934 -4.654 3.364 1.00 87.06 183 GLN A CA 1
ATOM 1410 C C . GLN A 1 183 ? -15.787 -3.631 3.355 1.00 87.06 183 GLN A C 1
ATOM 1412 O O . GLN A 1 183 ? -15.308 -3.275 2.286 1.00 87.06 183 GLN A O 1
ATOM 1417 N N . ILE A 1 184 ? -15.321 -3.168 4.516 1.00 86.19 184 ILE A N 1
ATOM 1418 C CA . ILE A 1 184 ? -14.278 -2.135 4.617 1.00 86.19 184 ILE A CA 1
ATOM 1419 C C . ILE A 1 184 ? -12.893 -2.684 4.300 1.00 86.19 184 ILE A C 1
ATOM 1421 O O . ILE A 1 184 ? -12.104 -2.015 3.631 1.00 86.19 184 ILE A O 1
ATOM 1425 N N . LEU A 1 185 ? -12.591 -3.889 4.778 1.00 85.94 185 LEU A N 1
ATOM 1426 C CA . LEU A 1 185 ? -11.275 -4.497 4.622 1.00 85.94 185 LEU A CA 1
ATOM 1427 C C . LEU A 1 185 ? -11.096 -5.190 3.266 1.00 85.94 185 LEU A C 1
ATOM 1429 O O . LEU A 1 185 ? -9.969 -5.293 2.791 1.00 85.94 185 LEU A O 1
ATOM 1433 N N . THR A 1 186 ? -12.186 -5.624 2.626 1.00 79.31 186 THR A N 1
ATOM 1434 C CA . THR A 1 186 ? -12.164 -6.280 1.306 1.00 79.31 186 THR A CA 1
ATOM 1435 C C . THR A 1 186 ? -12.528 -5.354 0.152 1.00 79.31 186 THR A C 1
ATOM 1437 O O . THR A 1 186 ? -12.486 -5.799 -0.995 1.00 79.31 186 THR A O 1
ATOM 1440 N N . LEU A 1 187 ? -12.865 -4.080 0.413 1.00 66.69 187 LEU A N 1
ATOM 1441 C CA . LEU A 1 187 ? -13.250 -3.132 -0.633 1.00 66.69 187 LEU A CA 1
ATOM 1442 C C . LEU A 1 187 ? -12.117 -3.009 -1.658 1.00 66.69 187 LEU A C 1
ATOM 1444 O O . LEU A 1 187 ? -11.125 -2.307 -1.436 1.00 66.69 187 LEU A O 1
ATOM 1448 N N . GLN A 1 188 ? -12.257 -3.703 -2.785 1.00 57.56 188 GLN A N 1
ATOM 1449 C CA . GLN A 1 188 ? -11.258 -3.672 -3.839 1.00 57.56 188 GLN A CA 1
ATOM 1450 C C . GLN A 1 188 ? -11.155 -2.245 -4.382 1.00 57.56 188 GLN A C 1
ATOM 1452 O O . GLN A 1 188 ? -12.151 -1.537 -4.545 1.00 57.56 188 GLN A O 1
ATOM 1457 N N . ILE A 1 189 ? -9.925 -1.792 -4.610 1.00 50.69 189 ILE A N 1
ATOM 1458 C CA . ILE A 1 189 ? -9.690 -0.586 -5.401 1.00 50.69 189 ILE A CA 1
ATOM 1459 C C . ILE A 1 189 ? -10.140 -0.948 -6.825 1.00 50.69 189 ILE A C 1
ATOM 1461 O O . ILE A 1 189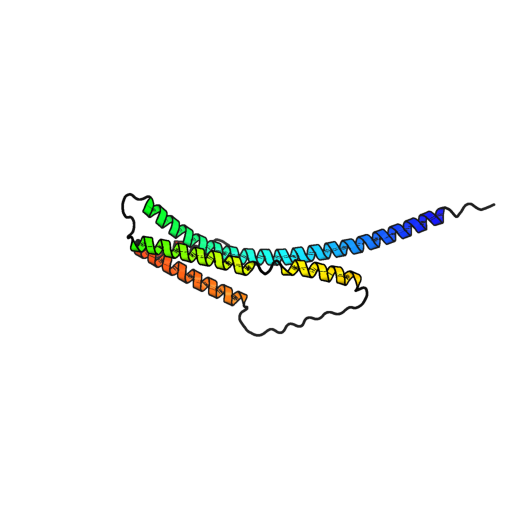 ? -9.657 -1.964 -7.332 1.00 50.69 189 ILE A O 1
ATOM 1465 N N . PRO A 1 190 ? -11.080 -0.207 -7.442 1.00 39.06 190 PRO A N 1
ATOM 1466 C CA . PRO A 1 190 ? -11.431 -0.450 -8.836 1.00 39.06 190 PRO A CA 1
ATOM 1467 C C . PRO A 1 190 ? -10.153 -0.357 -9.678 1.00 39.06 190 PRO A C 1
ATOM 1469 O O . PRO A 1 190 ? -9.402 0.609 -9.535 1.00 39.06 190 PRO A O 1
ATOM 1472 N N . GLN A 1 191 ? -9.892 -1.417 -10.449 1.00 41.34 191 GLN A N 1
ATOM 1473 C CA . GLN A 1 191 ? -8.795 -1.495 -11.419 1.00 41.34 191 GLN A CA 1
ATOM 1474 C C . GLN A 1 191 ? -9.025 -0.491 -12.549 1.00 41.34 191 GLN A C 1
ATOM 1476 O O . GLN A 1 191 ? -10.197 -0.366 -12.978 1.00 41.34 191 GLN A O 1
#

Radius of gyration: 31.67 Å; chains: 1; bounding box: 59×53×107 Å

pLDDT: mean 75.42, std 18.08, range [32.47, 96.25]

Foldseek 3Di:
DDPPDDPVVVVVVVVVVVVVVVVVVVVVVVVVVVVVVVVVVVVVVVVVVCCVLVCQLLVLLVLLLVVLVVVLVVCVPDDDGLADPVLNVLSVVLNVVSVVVVVVVVVVPVPPPPPVVVVVVVVVVVVVPDPDDDDDDDDDDDDDDDPPVVVVVVVSVVVSVVSLVSSLVSCVNSPDDPVVSCCSSVVRDDD

Organism: Branchiostoma belcheri (NCBI:txid7741)

InterPro domains:
  IPR019191 Essential protein Yae1, N-terminal [PF09811] (30-68)
  IPR038881 Yae1-like [PTHR18829] (2-91)